Protein AF-A0A2E5ENR6-F1 (afdb_monomer)

Mean predicted aligned error: 16.53 Å

Sequence (188 aa):
MLRSSTHSSPTTKQLVTFAAFLLVASPVPAGTNETPVTITRITVNANQTELEWHGGIAPYRIPWRTDLASGSWADVGGATSDTNRLTIVNESKDFFRVVADGAAAETARYEVIFNSTWSRSTHPIQFPSGAHYSGLIGGTHNTQFSMWMPGALATAGIEQVAEIAGFPFAGSGPVPPLGTATFRRIDN

Structure (mmCIF, N/CA/C/O backbone):
data_AF-A0A2E5ENR6-F1
#
_entry.id   AF-A0A2E5ENR6-F1
#
loop_
_atom_site.group_PDB
_atom_site.id
_atom_site.type_symbol
_atom_site.label_atom_id
_atom_site.label_alt_id
_atom_site.label_comp_id
_atom_site.label_asym_id
_atom_site.label_entity_id
_atom_site.label_seq_id
_atom_site.pdbx_PDB_ins_code
_atom_site.Cartn_x
_atom_site.Cartn_y
_atom_site.Cartn_z
_atom_site.occupancy
_atom_site.B_iso_or_equiv
_atom_site.auth_seq_id
_atom_site.auth_comp_id
_atom_site.auth_asym_id
_atom_site.auth_atom_id
_atom_site.pdbx_PDB_model_num
ATOM 1 N N . MET A 1 1 ? 9.319 -0.982 -45.090 1.00 39.69 1 MET A N 1
ATOM 2 C CA . MET A 1 1 ? 9.691 -0.097 -46.219 1.00 39.69 1 MET A CA 1
ATOM 3 C C . MET A 1 1 ? 8.706 1.064 -46.231 1.00 39.69 1 MET A C 1
ATOM 5 O O . MET A 1 1 ? 7.537 0.761 -46.064 1.00 39.69 1 MET A O 1
ATOM 9 N N . LEU A 1 2 ? 9.194 2.307 -46.389 1.00 25.22 2 LEU A N 1
ATOM 10 C CA . LEU A 1 2 ? 8.518 3.616 -46.618 1.00 25.22 2 LEU A CA 1
ATOM 11 C C . LEU A 1 2 ? 9.100 4.649 -45.635 1.00 25.22 2 LEU A C 1
ATOM 13 O O . LEU A 1 2 ? 8.954 4.503 -44.430 1.00 25.22 2 LEU A O 1
ATOM 17 N N . ARG A 1 3 ? 10.069 5.470 -46.063 1.00 26.08 3 ARG A N 1
ATOM 18 C CA . ARG A 1 3 ? 9.975 6.731 -46.839 1.00 26.08 3 ARG A CA 1
ATOM 19 C C . ARG A 1 3 ? 9.250 7.854 -46.090 1.00 26.08 3 ARG A C 1
ATOM 21 O O . ARG A 1 3 ? 8.071 7.761 -45.785 1.00 26.08 3 ARG A O 1
ATOM 28 N N . SER A 1 4 ? 10.027 8.914 -45.869 1.00 46.75 4 SER A N 1
ATOM 29 C CA . SER A 1 4 ? 9.638 10.231 -45.370 1.00 46.75 4 SER A CA 1
ATOM 30 C C . SER A 1 4 ? 8.587 10.897 -46.264 1.00 46.75 4 SER A C 1
ATOM 32 O O . SER A 1 4 ? 8.749 10.925 -47.485 1.00 46.75 4 SER A O 1
ATOM 34 N N . SER A 1 5 ? 7.572 11.500 -45.642 1.00 28.06 5 SER A N 1
ATOM 35 C CA . SER A 1 5 ? 6.934 12.712 -46.156 1.00 28.06 5 SER A CA 1
ATOM 36 C C . SER A 1 5 ? 6.421 13.561 -44.995 1.00 28.06 5 SER A C 1
ATOM 38 O O . SER A 1 5 ? 5.663 13.091 -44.149 1.00 28.06 5 SER A O 1
ATOM 40 N N . THR A 1 6 ? 6.831 14.821 -44.981 1.00 46.7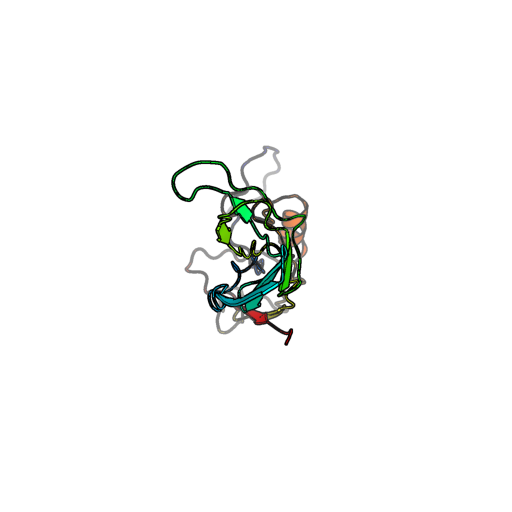5 6 THR A N 1
ATOM 41 C CA . THR A 1 6 ? 6.342 15.895 -44.119 1.00 46.75 6 THR A CA 1
ATOM 42 C C . THR A 1 6 ? 4.879 16.230 -44.437 1.00 46.75 6 THR A C 1
ATOM 44 O O . THR A 1 6 ? 4.618 16.826 -45.480 1.00 46.75 6 THR A O 1
ATOM 47 N N . HIS A 1 7 ? 3.931 15.909 -43.549 1.00 29.88 7 HIS A N 1
ATOM 48 C CA . HIS A 1 7 ? 2.662 16.643 -43.442 1.00 29.88 7 HIS A CA 1
ATOM 49 C C . HIS A 1 7 ? 1.970 16.391 -42.093 1.00 29.88 7 HIS A C 1
ATOM 51 O O . HIS A 1 7 ? 1.902 15.264 -41.612 1.00 29.88 7 HIS A O 1
ATOM 57 N N . SER A 1 8 ? 1.482 17.469 -41.486 1.00 50.78 8 SER A N 1
ATOM 58 C CA . SER A 1 8 ? 0.796 17.524 -40.196 1.00 50.78 8 SER A CA 1
ATOM 59 C C . SER A 1 8 ? -0.592 16.873 -40.231 1.00 50.78 8 SER A C 1
ATOM 61 O O . SER A 1 8 ? -1.424 17.279 -41.041 1.00 50.78 8 SER A O 1
ATOM 63 N N . SER A 1 9 ? -0.881 15.951 -39.305 1.00 32.41 9 SER A N 1
ATOM 64 C CA . SER A 1 9 ? -2.241 15.689 -38.797 1.00 32.41 9 SER A CA 1
ATOM 65 C C . SER A 1 9 ? -2.191 14.885 -37.481 1.00 32.41 9 SER A C 1
ATOM 67 O O . SER A 1 9 ? -1.350 13.986 -37.366 1.00 32.41 9 SER A O 1
ATOM 69 N N . PRO A 1 10 ? -3.034 15.187 -36.471 1.00 43.81 10 PRO A N 1
ATOM 70 C CA . PRO A 1 10 ? -2.944 14.593 -35.143 1.00 43.81 10 PRO A CA 1
ATOM 71 C C . PRO A 1 10 ? -3.579 13.204 -35.186 1.00 43.81 10 PRO A C 1
ATOM 73 O O . PRO A 1 10 ? -4.798 13.063 -35.154 1.00 43.81 10 PRO A O 1
ATOM 76 N N . THR A 1 11 ? -2.755 12.166 -35.299 1.00 32.34 11 THR A N 1
ATOM 77 C CA . THR A 1 11 ? -3.256 10.793 -35.406 1.00 32.34 11 THR A CA 1
ATOM 78 C C . THR A 1 11 ? -2.585 9.932 -34.351 1.00 32.34 11 THR A C 1
ATOM 80 O O . THR A 1 11 ? -1.392 9.659 -34.428 1.00 32.34 11 THR A O 1
ATOM 83 N N . THR A 1 12 ? -3.376 9.576 -33.337 1.00 35.88 12 THR A N 1
ATOM 84 C CA . THR A 1 12 ? -3.288 8.388 -32.479 1.00 35.88 12 THR A CA 1
ATOM 85 C C . THR A 1 12 ? -1.951 7.644 -32.543 1.00 35.88 12 THR A C 1
ATOM 87 O O . THR A 1 12 ? -1.812 6.652 -33.260 1.00 35.88 12 THR A O 1
ATOM 90 N N . LYS A 1 13 ? -0.964 8.093 -31.757 1.00 33.69 13 LYS A N 1
ATOM 91 C CA . LYS A 1 13 ? 0.220 7.283 -31.453 1.00 33.69 13 LYS A CA 1
ATOM 92 C C . LYS A 1 13 ? -0.225 6.175 -30.493 1.00 33.69 13 LYS A C 1
ATOM 94 O O . LYS A 1 13 ? -0.326 6.395 -29.289 1.00 33.69 13 LYS A O 1
ATOM 99 N N . GLN A 1 14 ? -0.559 4.999 -31.023 1.00 28.28 14 GLN A N 1
ATOM 100 C CA . GLN A 1 14 ? -0.688 3.813 -30.180 1.00 28.28 14 GLN A CA 1
ATOM 101 C C . GLN A 1 14 ? 0.697 3.435 -29.654 1.00 28.28 14 GLN A C 1
ATOM 103 O O . GLN A 1 14 ? 1.654 3.359 -30.427 1.00 28.28 14 GLN A O 1
ATOM 108 N N . LEU A 1 15 ? 0.798 3.235 -28.337 1.00 33.03 15 LEU A N 1
ATOM 109 C CA . LEU A 1 15 ? 2.021 2.784 -27.682 1.00 33.03 15 LEU A CA 1
ATOM 110 C C . LEU A 1 15 ? 2.441 1.428 -28.264 1.00 33.03 15 LEU A C 1
ATOM 112 O O . LEU A 1 15 ? 1.826 0.400 -27.983 1.00 33.03 15 LEU A O 1
ATOM 116 N N . VAL A 1 16 ? 3.514 1.431 -29.050 1.00 30.56 16 VAL A N 1
ATOM 117 C CA . VAL A 1 16 ? 4.294 0.228 -29.343 1.00 30.56 16 VAL A CA 1
ATOM 118 C C . VAL A 1 16 ? 5.149 -0.041 -28.110 1.00 30.56 16 VAL A C 1
ATOM 120 O O . VAL A 1 16 ? 5.799 0.865 -27.606 1.00 30.56 16 VAL A O 1
ATOM 123 N N . THR A 1 17 ? 5.066 -1.261 -27.586 1.00 33.72 17 THR A N 1
ATOM 124 C CA . THR A 1 17 ? 5.614 -1.718 -26.304 1.00 33.72 17 THR A CA 1
ATOM 125 C C . THR A 1 17 ? 6.992 -1.135 -25.975 1.00 33.72 17 THR A C 1
ATOM 127 O O . THR A 1 17 ? 7.997 -1.485 -26.589 1.00 33.72 17 THR A O 1
ATOM 130 N N . PHE A 1 18 ? 7.021 -0.277 -24.954 1.00 34.31 18 PHE A N 1
ATOM 131 C CA . PHE A 1 18 ? 8.234 0.271 -24.358 1.00 34.31 18 PHE A CA 1
ATOM 132 C C . PHE A 1 18 ? 8.622 -0.517 -23.109 1.00 34.31 18 PHE A C 1
ATOM 134 O O . PHE A 1 18 ? 7.773 -0.924 -22.316 1.00 34.31 18 PHE A O 1
ATOM 141 N N . ALA A 1 19 ? 9.928 -0.648 -22.894 1.00 35.59 19 ALA A N 1
ATOM 142 C CA . ALA A 1 19 ? 10.529 -1.146 -21.663 1.00 35.59 19 ALA A CA 1
ATOM 143 C C . ALA A 1 19 ? 10.540 -0.075 -20.557 1.00 35.59 19 ALA A C 1
ATOM 145 O O . ALA A 1 19 ? 11.571 0.169 -19.937 1.00 35.59 19 ALA A O 1
ATOM 146 N N . ALA A 1 20 ? 9.415 0.600 -20.319 1.00 37.00 20 ALA A N 1
ATOM 147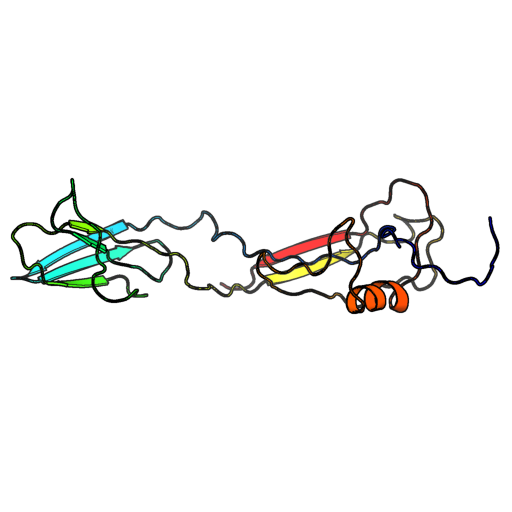 C CA . ALA A 1 20 ? 9.248 1.368 -19.094 1.00 37.00 20 ALA A CA 1
ATOM 148 C C . ALA A 1 20 ? 8.978 0.353 -17.979 1.00 37.00 20 ALA A C 1
ATOM 150 O O . ALA A 1 20 ? 7.876 -0.190 -17.880 1.00 37.00 20 ALA A O 1
ATOM 151 N N . PHE A 1 21 ? 10.002 0.022 -17.188 1.00 36.28 21 PHE A N 1
ATOM 152 C CA . PHE A 1 21 ? 9.812 -0.890 -16.066 1.00 36.28 21 PHE A CA 1
ATOM 153 C C . PHE A 1 21 ? 8.938 -0.229 -15.008 1.00 36.28 21 PHE A C 1
ATOM 155 O O . PHE A 1 21 ? 9.337 0.711 -14.325 1.00 36.28 21 PHE A O 1
ATOM 162 N N . LEU A 1 22 ? 7.708 -0.734 -14.941 1.00 38.09 22 LEU A N 1
ATOM 163 C CA . LEU A 1 22 ? 6.678 -0.343 -14.004 1.00 38.09 22 LEU A CA 1
ATOM 164 C C . LEU A 1 22 ? 7.125 -0.690 -12.594 1.00 38.09 22 LEU A C 1
ATOM 166 O O . LEU A 1 22 ? 7.330 -1.862 -12.271 1.00 38.09 22 LEU A O 1
ATOM 170 N N . LEU A 1 23 ? 7.172 0.320 -11.740 1.00 36.16 23 LEU A N 1
ATOM 171 C CA . LEU A 1 23 ? 7.149 0.088 -10.320 1.00 36.16 23 LEU A CA 1
ATOM 172 C C . LEU A 1 23 ? 5.861 0.639 -9.718 1.00 36.16 23 LEU A C 1
ATOM 174 O O . LEU A 1 23 ? 5.778 1.808 -9.355 1.00 36.16 23 LEU A O 1
ATOM 178 N N . VAL A 1 24 ? 4.855 -0.228 -9.618 1.00 35.69 24 VAL A N 1
ATOM 179 C CA . VAL A 1 24 ? 3.616 0.048 -8.888 1.00 35.69 24 VAL A CA 1
ATOM 180 C C . VAL A 1 24 ? 3.707 -0.639 -7.538 1.00 35.69 24 VAL A C 1
ATOM 182 O O . VAL A 1 24 ? 3.521 -1.847 -7.436 1.00 35.69 24 VAL A O 1
ATOM 185 N N . ALA A 1 25 ? 3.978 0.139 -6.496 1.00 34.09 25 ALA A N 1
ATOM 186 C CA . ALA A 1 25 ? 3.501 -0.219 -5.172 1.00 34.09 25 ALA A CA 1
ATOM 187 C C . ALA A 1 25 ? 2.073 0.329 -5.075 1.00 34.09 25 ALA A C 1
ATOM 189 O O . ALA A 1 25 ? 1.870 1.501 -4.759 1.00 34.09 25 ALA A O 1
ATOM 190 N N . SER A 1 26 ? 1.072 -0.492 -5.403 1.00 36.03 26 SER A N 1
ATOM 191 C CA . SER A 1 26 ? -0.263 -0.248 -4.856 1.00 36.03 26 SER A CA 1
ATOM 192 C C . SER A 1 26 ? -0.140 -0.334 -3.332 1.00 36.03 26 SER A C 1
ATOM 194 O O . SER A 1 26 ? 0.657 -1.156 -2.865 1.00 36.03 26 SER A O 1
ATOM 196 N N . PRO A 1 27 ? -0.880 0.463 -2.539 1.00 38.84 27 PRO A N 1
ATOM 197 C CA . PRO A 1 27 ? -1.022 0.138 -1.130 1.00 38.84 27 PRO A CA 1
ATOM 198 C C . PRO A 1 27 ? -1.509 -1.308 -1.079 1.00 38.84 27 PRO A C 1
ATOM 200 O O . PRO A 1 27 ? -2.579 -1.630 -1.600 1.00 38.84 27 PRO A O 1
ATOM 203 N N . VAL A 1 28 ? -0.662 -2.196 -0.558 1.00 40.09 28 VAL A N 1
ATOM 204 C CA . VAL A 1 28 ? -1.084 -3.545 -0.206 1.00 40.09 28 VAL A CA 1
ATOM 205 C C . VAL A 1 28 ? -2.275 -3.317 0.724 1.00 40.09 28 VAL A C 1
ATOM 207 O O . VAL A 1 28 ? -2.101 -2.592 1.708 1.00 40.09 28 VAL A O 1
ATOM 210 N N . PRO A 1 29 ? -3.488 -3.818 0.402 1.00 44.72 29 PRO A N 1
ATOM 211 C CA . PRO A 1 29 ? -4.562 -3.840 1.383 1.00 44.72 29 PRO A CA 1
ATOM 212 C C . PRO A 1 29 ? -3.946 -4.463 2.621 1.00 44.72 29 PRO A C 1
ATOM 214 O O . PRO A 1 29 ? -3.308 -5.510 2.475 1.00 44.72 29 PRO A O 1
ATOM 217 N N . ALA A 1 30 ? -4.022 -3.759 3.751 1.00 48.28 30 ALA A N 1
ATOM 218 C CA . ALA A 1 30 ? -3.329 -4.124 4.973 1.00 48.28 30 ALA A CA 1
ATOM 219 C C . ALA A 1 30 ? -3.372 -5.651 5.142 1.00 48.28 30 ALA A C 1
ATOM 221 O O . ALA A 1 30 ? -4.429 -6.278 5.011 1.00 48.28 30 ALA A O 1
ATOM 222 N N . GLY A 1 31 ? -2.176 -6.252 5.139 1.00 41.97 31 GLY A N 1
ATOM 223 C CA . GLY A 1 31 ? -2.022 -7.675 4.861 1.00 41.97 31 GLY A CA 1
ATOM 224 C C . GLY A 1 31 ? -2.914 -8.490 5.788 1.00 41.97 31 GLY A C 1
ATOM 225 O O . GLY A 1 31 ? -3.043 -8.173 6.962 1.00 41.97 31 GLY A O 1
ATOM 226 N N . THR A 1 32 ? -3.491 -9.579 5.287 1.00 42.91 32 THR A N 1
ATOM 227 C CA . THR A 1 32 ? -4.411 -10.479 6.008 1.00 42.91 32 THR A CA 1
ATOM 228 C C . THR A 1 32 ? -3.800 -11.194 7.233 1.00 42.91 32 THR A C 1
ATOM 230 O O . THR A 1 32 ? -4.361 -12.176 7.707 1.00 42.91 32 THR A O 1
ATOM 233 N N . ASN A 1 33 ? -2.654 -10.728 7.738 1.00 42.38 33 ASN A N 1
ATOM 234 C CA . ASN A 1 33 ? -2.035 -11.123 9.002 1.00 42.38 33 ASN A CA 1
ATOM 235 C C . ASN A 1 33 ? -2.418 -10.172 10.152 1.00 42.38 33 ASN A C 1
ATOM 237 O O . ASN A 1 33 ? -1.727 -10.121 11.169 1.00 42.38 33 ASN A O 1
ATOM 241 N N . GLU A 1 34 ? -3.494 -9.403 10.014 1.00 57.81 34 GLU A N 1
ATOM 242 C CA . GLU A 1 34 ? -4.047 -8.660 11.138 1.00 57.81 34 GLU A CA 1
ATOM 243 C C . GLU A 1 34 ? -4.707 -9.629 12.117 1.00 57.81 34 GLU A C 1
ATOM 245 O O . GLU A 1 34 ? -5.648 -10.353 11.782 1.00 57.81 34 GLU A O 1
ATOM 250 N N . THR A 1 35 ? -4.207 -9.654 13.353 1.00 71.38 35 THR A N 1
ATOM 251 C CA . THR A 1 35 ? -4.950 -10.300 14.438 1.00 71.38 35 THR A CA 1
ATOM 252 C C . THR A 1 35 ? -6.276 -9.554 14.603 1.00 71.38 35 THR A C 1
ATOM 254 O O . THR A 1 35 ? -6.259 -8.328 14.649 1.00 71.38 35 THR A O 1
ATOM 257 N N . PRO A 1 36 ? -7.436 -10.226 14.652 1.00 80.88 36 PRO A N 1
ATOM 258 C CA . PRO A 1 36 ? -8.703 -9.529 14.830 1.00 80.88 36 PRO A CA 1
ATOM 259 C C . PRO A 1 36 ? -8.733 -8.824 16.190 1.00 80.88 36 PRO A C 1
ATOM 261 O O . PRO A 1 36 ? -8.243 -9.365 17.187 1.00 80.88 36 PRO A O 1
ATOM 264 N N . VAL A 1 37 ? -9.341 -7.634 16.239 1.00 89.00 37 VAL A N 1
ATOM 265 C CA . VAL A 1 37 ? -9.560 -6.915 17.502 1.00 89.00 37 VAL A CA 1
ATOM 266 C C . VAL A 1 37 ? -10.326 -7.818 18.462 1.00 89.00 37 VAL A C 1
ATOM 268 O O . VAL A 1 37 ? -11.432 -8.269 18.164 1.00 89.00 37 VAL A O 1
ATOM 271 N N . THR A 1 38 ? -9.739 -8.059 19.627 1.00 91.81 38 THR A N 1
ATOM 272 C CA . THR A 1 38 ? -10.317 -8.874 20.691 1.00 91.81 38 THR A CA 1
ATOM 273 C C . THR A 1 38 ? -10.307 -8.071 21.981 1.00 91.81 38 TH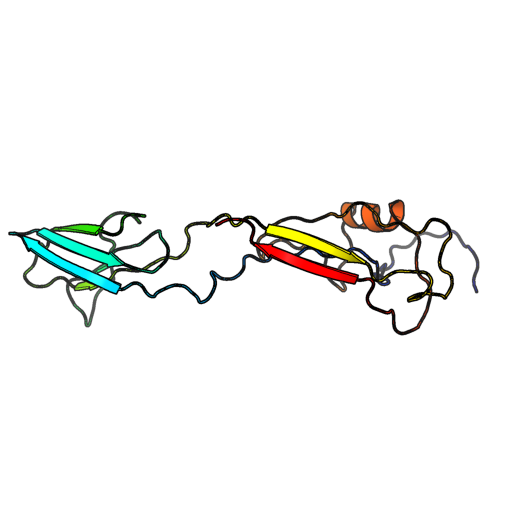R A C 1
ATOM 275 O O . THR A 1 38 ? -9.251 -7.631 22.430 1.00 91.81 38 THR A O 1
ATOM 278 N N . ILE A 1 39 ? -11.478 -7.884 22.592 1.00 92.75 39 ILE A N 1
ATOM 279 C CA . ILE A 1 39 ? -11.582 -7.296 23.932 1.00 92.75 39 ILE A CA 1
ATOM 280 C C . ILE A 1 39 ? -11.020 -8.317 24.926 1.00 92.75 39 ILE A C 1
ATOM 282 O O . ILE A 1 39 ? -11.523 -9.437 25.017 1.00 92.75 39 ILE A O 1
ATOM 286 N N . THR A 1 40 ? -9.963 -7.945 25.640 1.00 95.44 40 THR A N 1
ATOM 287 C CA . THR A 1 40 ? -9.228 -8.821 26.564 1.00 95.44 40 THR A CA 1
ATOM 288 C C . THR A 1 40 ? -9.651 -8.616 28.010 1.00 95.44 40 THR A C 1
ATOM 290 O O . THR A 1 40 ? -9.607 -9.562 28.798 1.00 95.44 40 THR A O 1
ATOM 293 N N . ARG A 1 41 ? -10.086 -7.402 28.366 1.00 93.31 41 ARG A N 1
ATOM 294 C CA . ARG A 1 41 ? -10.565 -7.082 29.711 1.00 93.31 41 ARG A CA 1
ATOM 295 C C . ARG A 1 41 ? -11.716 -6.091 29.667 1.00 93.31 41 ARG A C 1
ATOM 297 O O . ARG A 1 41 ? -11.718 -5.151 28.877 1.00 93.31 41 ARG A O 1
ATOM 304 N N . ILE A 1 42 ? -12.671 -6.301 30.567 1.00 90.75 42 ILE A N 1
ATOM 305 C CA . ILE A 1 42 ? -13.709 -5.330 30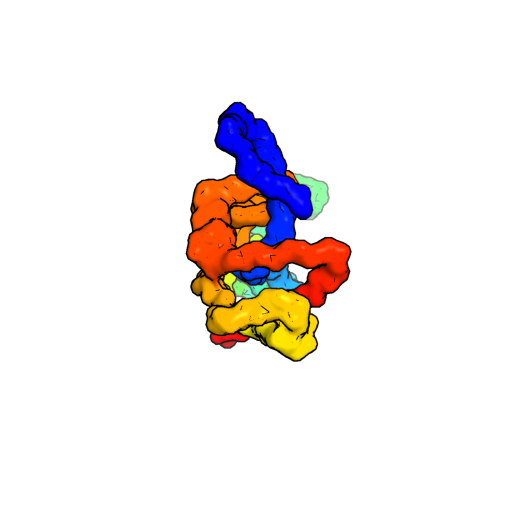.903 1.00 90.75 42 ILE A CA 1
ATOM 306 C C . ILE A 1 42 ? -13.696 -5.185 32.423 1.00 90.75 42 ILE A C 1
ATOM 308 O O . ILE A 1 42 ? -13.950 -6.157 33.134 1.00 90.75 42 ILE A O 1
ATOM 312 N N . THR A 1 43 ? -13.391 -3.989 32.917 1.00 89.62 43 THR A N 1
ATOM 313 C CA . THR A 1 43 ? -13.424 -3.671 34.351 1.00 89.62 43 THR A CA 1
ATOM 314 C C . THR A 1 43 ? -14.523 -2.650 34.602 1.00 89.62 43 THR A C 1
ATOM 316 O O . THR A 1 43 ? -14.557 -1.621 33.937 1.00 89.62 43 THR A O 1
ATOM 319 N N . VAL A 1 44 ? -15.403 -2.895 35.574 1.00 85.88 44 VAL A N 1
ATOM 320 C CA . VAL A 1 44 ? -16.452 -1.940 35.964 1.00 85.88 44 VAL A CA 1
ATOM 321 C C . VAL A 1 44 ? -16.192 -1.471 37.392 1.00 85.88 44 VAL A C 1
ATOM 323 O O . VAL A 1 44 ? -16.188 -2.282 38.314 1.00 85.88 44 VAL A O 1
ATOM 326 N N . ASN A 1 45 ? -15.980 -0.166 37.571 1.00 81.94 45 ASN A N 1
ATOM 327 C CA . ASN A 1 45 ? -15.738 0.477 38.862 1.00 81.94 45 ASN A CA 1
ATOM 328 C C . ASN A 1 45 ? -16.725 1.632 39.051 1.00 81.94 45 ASN A C 1
ATOM 330 O O . ASN A 1 45 ? -16.656 2.633 38.340 1.00 81.94 45 ASN A O 1
ATOM 334 N N . ALA A 1 46 ? -17.630 1.512 40.026 1.00 80.31 46 ALA A N 1
ATOM 335 C CA . ALA A 1 46 ? -18.719 2.467 40.250 1.00 80.31 46 ALA A CA 1
ATOM 336 C C . ALA A 1 46 ? -19.543 2.731 38.970 1.00 80.31 46 ALA A C 1
ATOM 338 O O . ALA A 1 46 ? -20.312 1.866 38.562 1.00 80.31 46 ALA A O 1
ATOM 339 N N . ASN A 1 47 ? -19.387 3.903 38.347 1.00 79.31 47 ASN A N 1
ATOM 340 C CA . ASN A 1 47 ? -20.055 4.313 37.105 1.00 79.31 47 ASN A CA 1
ATOM 341 C C . ASN A 1 47 ? -19.122 4.316 35.880 1.00 79.31 47 ASN A C 1
ATOM 343 O O . ASN A 1 47 ? -19.495 4.816 34.818 1.00 79.31 47 ASN A O 1
ATOM 347 N N . GLN A 1 48 ? -17.906 3.788 36.015 1.00 83.06 48 GLN A N 1
ATOM 348 C CA . GLN A 1 48 ? -16.921 3.728 34.944 1.00 83.06 48 GLN A CA 1
ATOM 349 C C . GLN A 1 48 ? -16.741 2.297 34.456 1.00 83.06 48 GLN A C 1
ATOM 351 O O . GLN A 1 48 ? -16.648 1.361 35.248 1.00 83.06 48 GLN A O 1
ATOM 356 N N . THR A 1 49 ? -16.649 2.145 33.140 1.00 87.50 49 THR A N 1
ATOM 357 C CA . THR A 1 49 ? -16.222 0.910 32.486 1.00 87.50 49 THR A CA 1
ATOM 358 C C . THR A 1 49 ? -14.904 1.163 31.774 1.00 87.50 49 THR A C 1
ATOM 360 O O . THR A 1 49 ? -14.786 2.089 30.975 1.00 87.50 49 THR A O 1
ATOM 363 N N . GLU A 1 50 ? -13.905 0.346 32.073 1.00 90.56 50 GLU A N 1
ATOM 364 C CA . GLU A 1 50 ? -12.648 0.276 31.342 1.00 90.56 50 GLU A CA 1
ATOM 365 C C . GLU A 1 50 ? -12.696 -0.913 30.387 1.00 90.56 50 GLU A C 1
ATOM 367 O O . GLU A 1 50 ? -12.951 -2.045 30.805 1.00 90.56 50 GLU A O 1
ATOM 372 N N . LEU A 1 51 ? -12.438 -0.652 29.112 1.00 92.88 51 LEU A N 1
ATOM 373 C CA . LEU A 1 51 ? -12.244 -1.669 28.089 1.00 92.88 51 LEU A CA 1
ATOM 374 C C . LEU A 1 51 ? -10.750 -1.759 27.794 1.00 92.88 51 LEU A C 1
ATOM 376 O O . LEU A 1 51 ? -10.126 -0.728 27.559 1.00 92.88 51 LEU A O 1
ATOM 380 N N . GLU A 1 52 ? -10.203 -2.969 27.752 1.00 94.62 52 GLU A N 1
ATOM 381 C CA . GLU A 1 52 ? -8.887 -3.253 27.176 1.00 94.62 52 GLU A CA 1
ATOM 382 C C . GLU A 1 52 ? -9.056 -4.203 25.994 1.00 94.62 52 GLU A C 1
ATOM 384 O O . GLU A 1 52 ? -9.881 -5.124 26.028 1.00 94.62 52 GLU A O 1
ATOM 389 N N . TRP A 1 53 ? -8.279 -3.986 24.942 1.00 94.25 53 TRP A N 1
ATOM 390 C CA . TRP A 1 53 ? -8.295 -4.827 23.755 1.00 94.25 53 TRP A CA 1
ATOM 391 C C . TRP A 1 53 ? -6.888 -5.102 23.241 1.00 94.25 53 TRP A C 1
ATOM 393 O O . TRP A 1 53 ? -5.914 -4.440 23.589 1.00 94.25 53 TRP A O 1
ATOM 403 N N . HIS A 1 54 ? -6.790 -6.114 22.394 1.00 90.94 54 HIS A N 1
ATOM 404 C CA . HIS A 1 54 ? -5.582 -6.473 21.674 1.00 90.94 54 HIS A CA 1
ATOM 405 C C . HIS A 1 54 ? -5.932 -6.800 20.222 1.00 90.94 54 HIS A C 1
ATOM 407 O O . HIS A 1 54 ? -7.052 -7.221 19.926 1.00 90.94 54 HIS A O 1
ATOM 413 N N . GLY A 1 55 ? -4.960 -6.651 19.327 1.00 85.81 55 GLY A N 1
ATOM 414 C CA . GLY A 1 55 ? -5.137 -6.890 17.901 1.00 85.81 55 GLY A CA 1
ATOM 415 C C . GLY A 1 55 ? -5.873 -5.763 17.183 1.00 85.81 55 GLY A C 1
ATOM 416 O O . GLY A 1 55 ? -6.296 -4.776 17.782 1.00 85.81 55 GLY A O 1
ATOM 417 N N . GLY A 1 56 ? -6.014 -5.935 15.875 1.00 81.88 56 GLY A N 1
ATOM 418 C CA . GLY A 1 56 ? -6.357 -4.897 14.916 1.00 81.88 56 GLY A CA 1
ATOM 419 C C . GLY A 1 56 ? -5.236 -3.881 14.735 1.00 81.88 56 GLY A C 1
ATOM 420 O O . GLY A 1 56 ? -4.195 -3.945 15.388 1.00 81.88 56 GLY A O 1
ATOM 421 N N . ILE A 1 57 ? -5.472 -2.937 13.831 1.00 76.50 57 ILE A N 1
ATOM 422 C CA . ILE A 1 57 ? -4.586 -1.799 13.603 1.00 76.50 57 ILE A CA 1
ATOM 423 C C . ILE A 1 57 ? -5.325 -0.523 14.003 1.00 76.50 57 ILE A C 1
ATOM 425 O O . ILE A 1 57 ? -6.484 -0.304 13.639 1.00 76.50 57 ILE A O 1
ATOM 429 N N . ALA A 1 58 ? -4.635 0.323 14.765 1.00 80.44 58 ALA A N 1
ATOM 430 C CA . ALA A 1 58 ? -5.087 1.665 15.099 1.00 80.44 58 ALA A CA 1
ATOM 431 C C . ALA A 1 58 ? -5.397 2.505 13.825 1.00 80.44 58 ALA A C 1
ATOM 433 O O . ALA A 1 58 ? -4.953 2.180 12.727 1.00 80.44 58 ALA A O 1
ATOM 434 N N . PRO A 1 59 ? -6.133 3.622 13.935 1.00 85.50 59 PRO A N 1
ATOM 435 C CA . PRO A 1 59 ? -6.829 4.052 15.129 1.00 85.50 59 PRO A CA 1
ATOM 436 C C . PRO A 1 59 ? -8.075 3.193 15.379 1.00 85.50 59 PRO A C 1
ATOM 438 O O . PRO A 1 59 ? -8.725 2.696 14.458 1.00 85.50 59 PRO A O 1
ATOM 441 N N . TYR A 1 60 ? -8.396 3.031 16.654 1.00 88.75 60 TYR A N 1
ATOM 442 C CA . TYR A 1 60 ? -9.583 2.359 17.141 1.00 88.75 60 TYR A CA 1
ATOM 443 C C . TYR A 1 60 ? -10.679 3.382 17.417 1.00 88.75 60 TYR A C 1
ATOM 445 O O . TYR A 1 60 ? -10.444 4.405 18.071 1.00 88.75 60 TYR A O 1
ATOM 453 N N . ARG A 1 61 ? -11.896 3.077 16.981 1.00 91.62 61 ARG A N 1
ATOM 454 C CA . ARG A 1 61 ? -13.118 3.698 17.490 1.00 91.62 61 ARG A CA 1
ATOM 455 C C . ARG A 1 61 ? -13.765 2.770 18.506 1.00 91.62 61 ARG A C 1
ATOM 457 O O . ARG A 1 61 ? -13.710 1.543 18.385 1.00 91.62 61 ARG A O 1
ATOM 464 N N . ILE A 1 62 ? -14.436 3.369 19.485 1.00 92.62 62 ILE A N 1
ATOM 465 C CA . ILE A 1 62 ? -15.205 2.651 20.500 1.00 92.62 62 ILE A CA 1
ATOM 466 C C . ILE A 1 62 ? -16.668 3.091 20.391 1.00 92.62 62 ILE A C 1
ATOM 468 O O . ILE A 1 62 ? -17.097 3.970 21.138 1.00 92.62 62 ILE A O 1
ATOM 472 N N . PRO A 1 63 ? -17.444 2.544 19.440 1.00 91.88 63 PRO A N 1
ATOM 473 C CA . PRO A 1 63 ? -18.857 2.850 19.353 1.00 91.88 63 PRO A CA 1
ATOM 474 C C . PRO A 1 63 ? -19.645 2.233 20.512 1.00 91.88 63 PRO A C 1
ATOM 476 O O . PRO A 1 63 ? -19.386 1.099 20.928 1.00 91.88 63 PRO A O 1
ATOM 479 N N . TRP A 1 64 ? -20.663 2.953 20.968 1.00 89.94 64 TRP A N 1
ATOM 480 C CA . TRP A 1 64 ? -21.600 2.540 21.999 1.00 89.94 64 TRP A CA 1
ATOM 481 C C . TRP A 1 64 ? -23.058 2.789 21.590 1.00 89.94 64 TRP A C 1
ATOM 483 O O . TRP A 1 64 ? -23.339 3.569 20.673 1.00 89.94 64 TRP A O 1
ATOM 493 N N . ARG A 1 65 ? -23.982 2.089 22.255 1.00 88.75 65 ARG A N 1
ATOM 494 C CA . ARG A 1 65 ? -25.442 2.294 22.184 1.00 88.75 65 ARG A CA 1
ATOM 495 C C . ARG A 1 65 ? -26.151 1.634 23.372 1.00 88.75 65 ARG A C 1
ATOM 497 O O . ARG A 1 65 ? -25.574 0.751 23.998 1.00 88.75 65 ARG A O 1
ATOM 504 N N . THR A 1 66 ? -27.409 1.991 23.628 1.00 86.62 66 THR A N 1
ATOM 505 C CA . THR A 1 66 ? -28.207 1.481 24.767 1.00 86.62 66 THR A CA 1
ATOM 506 C C . THR A 1 66 ? -29.106 0.282 24.427 1.00 86.62 66 THR A C 1
ATOM 508 O O . THR A 1 66 ? -29.547 -0.444 25.315 1.00 86.62 66 THR A O 1
ATOM 511 N N . ASP A 1 67 ? -29.351 0.012 23.139 1.00 84.38 67 ASP A N 1
ATOM 512 C CA . ASP A 1 67 ? -30.159 -1.119 22.664 1.00 84.38 67 ASP A CA 1
ATOM 513 C C . ASP A 1 67 ? -29.418 -1.896 21.565 1.00 84.38 67 ASP A C 1
ATOM 515 O O . ASP A 1 67 ? -28.848 -1.326 20.635 1.00 84.38 67 ASP A O 1
ATOM 519 N N . LEU A 1 68 ? -29.418 -3.228 21.659 1.00 82.25 68 LEU A N 1
ATOM 520 C CA . LEU A 1 68 ? -28.819 -4.088 20.645 1.00 82.25 68 LEU A CA 1
ATOM 521 C C . LEU A 1 68 ? -29.718 -4.238 19.402 1.00 82.25 68 LEU A C 1
ATOM 523 O O . LEU A 1 68 ? -29.209 -4.465 18.299 1.00 82.25 68 LEU A O 1
ATOM 527 N N . ALA A 1 69 ? -31.034 -4.098 19.568 1.00 85.56 69 ALA A N 1
ATOM 528 C CA . ALA A 1 69 ? -32.031 -4.278 18.518 1.00 85.56 69 ALA A CA 1
ATOM 529 C C . ALA A 1 69 ? -32.321 -2.996 17.720 1.00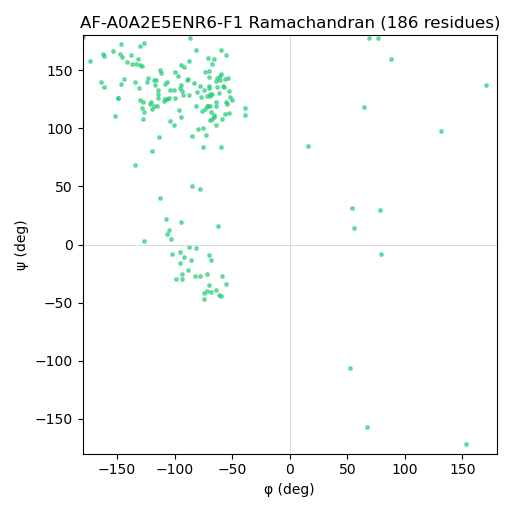 85.56 69 ALA A C 1
ATOM 531 O O . ALA A 1 69 ? -32.781 -3.084 16.582 1.00 85.56 69 ALA A O 1
ATOM 532 N N . SER A 1 70 ? -32.044 -1.816 18.280 1.00 82.88 70 SER A N 1
ATOM 533 C CA . SER A 1 70 ? -32.367 -0.529 17.658 1.00 82.88 70 SER A CA 1
ATOM 534 C C . SER A 1 70 ? -31.333 0.564 17.978 1.00 82.88 70 SER A C 1
ATOM 536 O O . SER A 1 70 ? -30.395 0.341 18.741 1.00 82.88 70 SER A O 1
ATOM 538 N N . GLY A 1 71 ? -31.459 1.733 17.339 1.00 83.31 71 GLY A N 1
ATOM 539 C CA . GLY A 1 71 ? -30.591 2.894 17.574 1.00 83.31 71 GLY A CA 1
ATOM 540 C C . GLY A 1 71 ? -29.304 2.949 16.737 1.00 83.31 71 GLY A C 1
ATOM 541 O O . GLY A 1 71 ? -28.831 1.949 16.191 1.00 83.31 71 GLY A O 1
ATOM 542 N N . SER A 1 72 ? -28.740 4.156 16.633 1.00 88.12 72 SER A N 1
ATOM 543 C CA . SER A 1 72 ? -27.465 4.416 15.954 1.00 88.12 72 SER A CA 1
ATOM 544 C C . SER A 1 72 ? -26.296 4.248 16.920 1.00 88.12 72 SER A C 1
ATOM 546 O O . SER A 1 72 ? -26.380 4.648 18.078 1.00 88.12 72 SER A O 1
ATOM 548 N N . TRP A 1 73 ? -25.187 3.698 16.431 1.00 89.62 73 TRP A N 1
ATOM 549 C CA . TRP A 1 73 ? -23.930 3.692 17.174 1.00 89.62 73 TRP A CA 1
ATOM 550 C C . TRP A 1 73 ? -23.369 5.116 17.271 1.00 89.62 73 TRP A C 1
ATOM 552 O O . TRP A 1 73 ? -23.245 5.791 16.249 1.00 89.62 73 TRP A O 1
ATOM 562 N N . ALA A 1 74 ? -23.010 5.551 18.476 1.00 89.25 74 ALA A N 1
ATOM 563 C CA . ALA A 1 74 ? -22.287 6.798 18.724 1.00 89.25 74 ALA A CA 1
ATOM 564 C C . ALA A 1 74 ? -20.877 6.483 19.237 1.00 89.25 74 ALA A C 1
ATOM 566 O O . ALA A 1 74 ? -20.696 5.483 19.919 1.00 89.25 74 ALA A O 1
ATOM 567 N N . ASP A 1 75 ? -19.871 7.301 18.936 1.00 89.56 75 ASP A N 1
ATOM 568 C CA . ASP A 1 75 ? -18.503 7.031 19.397 1.00 89.56 75 ASP A CA 1
ATOM 569 C C . ASP A 1 75 ? -18.259 7.532 20.828 1.00 89.56 75 ASP A C 1
ATOM 571 O O . ASP A 1 75 ? -18.662 8.635 21.208 1.00 89.56 75 ASP A O 1
ATOM 575 N N . VAL A 1 76 ? -17.550 6.729 21.630 1.00 88.81 76 VAL A N 1
ATOM 576 C CA . VAL A 1 76 ? -16.998 7.152 22.923 1.00 88.81 76 VAL A CA 1
ATOM 577 C C . VAL A 1 76 ? -15.774 8.034 22.663 1.00 88.81 76 VAL A C 1
ATOM 579 O O . VAL A 1 76 ? -14.625 7.589 22.699 1.00 88.81 76 VAL A O 1
ATOM 582 N N . GLY A 1 77 ? -16.018 9.320 22.419 1.00 87.81 77 GLY A N 1
ATOM 583 C CA . GLY A 1 77 ? -14.997 10.311 22.062 1.00 87.81 77 GLY A CA 1
ATOM 584 C C . GLY A 1 77 ? -14.367 10.062 20.685 1.00 87.81 77 GLY A C 1
ATOM 585 O O . GLY A 1 77 ? -14.991 9.468 19.816 1.00 87.81 77 GLY A O 1
ATOM 586 N N . GLY A 1 78 ? -13.152 10.573 20.459 1.00 86.75 78 GLY A N 1
ATOM 587 C CA . GLY A 1 78 ? -12.448 10.428 19.178 1.00 86.75 78 GLY A CA 1
ATOM 588 C C . GLY A 1 78 ? -11.731 9.086 19.006 1.00 86.75 78 GLY A C 1
ATOM 589 O O . GLY A 1 78 ? -11.528 8.351 19.973 1.00 86.75 78 GLY A O 1
ATOM 590 N N . ALA A 1 79 ? -11.308 8.806 17.771 1.00 88.25 79 ALA A N 1
ATOM 591 C CA . ALA A 1 79 ? -10.477 7.648 17.461 1.00 88.25 79 ALA A CA 1
ATOM 592 C C . ALA A 1 79 ? -9.142 7.710 18.233 1.00 88.25 79 ALA A C 1
ATOM 594 O O . ALA A 1 79 ? -8.570 8.790 18.394 1.00 88.25 79 ALA A O 1
ATOM 595 N N . THR A 1 80 ? -8.653 6.568 18.718 1.00 86.12 80 THR A N 1
ATOM 596 C CA . THR A 1 80 ? -7.445 6.476 19.555 1.00 86.12 80 THR A CA 1
ATOM 597 C C . THR A 1 80 ? -6.454 5.442 19.024 1.00 86.12 80 THR A C 1
ATOM 599 O O . THR A 1 80 ? -6.847 4.500 18.350 1.00 86.12 80 THR A O 1
ATOM 602 N N . SER A 1 81 ? -5.164 5.603 19.319 1.00 89.81 81 SER A N 1
ATOM 603 C CA . SER A 1 81 ? -4.158 4.544 19.108 1.00 89.81 81 SER A CA 1
ATOM 604 C C . SER A 1 81 ? -3.897 3.710 20.364 1.00 89.81 81 SER A C 1
ATOM 606 O O . SER A 1 81 ? -3.184 2.712 20.289 1.00 89.81 81 SER A O 1
ATOM 608 N N . ASP A 1 82 ? -4.473 4.106 21.499 1.00 91.50 82 ASP A N 1
ATOM 609 C CA . ASP A 1 82 ? -4.382 3.355 22.747 1.00 91.50 82 ASP A CA 1
ATOM 610 C C . ASP A 1 82 ? -5.101 2.009 22.620 1.00 91.50 82 ASP A C 1
ATOM 612 O O . ASP A 1 82 ? -5.973 1.830 21.773 1.00 91.50 82 ASP A O 1
ATOM 616 N N . THR A 1 83 ? -4.756 1.066 23.493 1.00 92.69 83 THR A N 1
ATOM 617 C CA . THR A 1 83 ? -5.393 -0.257 23.591 1.00 92.69 83 THR A CA 1
ATOM 618 C C . THR A 1 83 ? -6.328 -0.380 24.794 1.00 92.69 83 THR A C 1
ATOM 620 O O . THR A 1 83 ? -6.757 -1.479 25.154 1.00 92.69 83 THR A O 1
ATOM 623 N N . ASN A 1 84 ? -6.652 0.749 25.427 1.00 93.94 84 ASN A N 1
ATOM 624 C CA . ASN A 1 84 ? -7.631 0.831 26.496 1.00 93.94 84 ASN A CA 1
ATOM 625 C C . ASN A 1 84 ? -8.489 2.103 26.405 1.00 93.94 84 ASN A C 1
ATOM 627 O O . ASN A 1 84 ? -8.124 3.105 25.786 1.00 93.94 84 ASN A O 1
ATOM 631 N N . ARG A 1 85 ? -9.681 2.060 27.008 1.00 93.38 85 ARG A N 1
ATOM 632 C CA . ARG A 1 85 ? -10.595 3.206 27.082 1.00 93.38 85 ARG A CA 1
ATOM 633 C C . ARG A 1 85 ? -11.431 3.154 28.345 1.00 93.38 85 ARG A C 1
ATOM 635 O O . ARG A 1 85 ? -12.163 2.194 28.568 1.00 93.38 85 ARG A O 1
ATOM 642 N N . LEU A 1 86 ? -11.388 4.244 29.104 1.00 90.62 86 LEU A N 1
ATOM 643 C CA . LEU A 1 86 ? -12.331 4.517 30.182 1.00 90.62 86 LEU A CA 1
ATOM 644 C C . LEU A 1 86 ? -13.563 5.236 29.622 1.00 90.62 86 LEU A C 1
ATOM 646 O O . LEU A 1 86 ? -13.436 6.253 28.938 1.00 90.62 86 LEU A O 1
ATOM 650 N N . THR A 1 87 ? -14.751 4.719 29.928 1.00 85.31 87 THR A N 1
ATOM 651 C CA . THR A 1 87 ? -16.049 5.314 29.588 1.00 85.31 87 THR A CA 1
ATOM 652 C C . THR A 1 87 ? -16.951 5.390 30.815 1.00 85.31 87 THR A C 1
ATOM 654 O O . THR A 1 87 ? -16.803 4.606 31.751 1.00 85.31 87 THR A O 1
ATOM 657 N N . ILE A 1 88 ? -17.893 6.331 30.819 1.00 77.56 88 ILE A N 1
ATOM 658 C CA . ILE A 1 88 ? -18.936 6.422 31.845 1.00 77.56 88 ILE A CA 1
ATOM 659 C C . ILE A 1 88 ? -20.153 5.655 31.334 1.00 77.56 88 ILE A C 1
ATOM 661 O O . ILE A 1 88 ? -20.597 5.901 30.214 1.00 77.56 88 ILE A O 1
ATOM 665 N N . VAL A 1 89 ? -20.676 4.739 32.147 1.00 68.75 89 VAL A N 1
ATOM 666 C CA . VAL A 1 89 ? -21.937 4.041 31.877 1.00 68.75 89 VAL A CA 1
ATOM 667 C C . VAL A 1 89 ? -23.028 4.811 32.608 1.00 68.75 89 VAL A C 1
ATOM 669 O O . VAL A 1 89 ? -23.042 4.862 33.839 1.00 68.75 89 VAL A O 1
ATOM 672 N N . ASN A 1 90 ? -23.892 5.483 31.849 1.00 63.97 90 ASN A N 1
ATOM 673 C CA . ASN A 1 90 ? -24.920 6.369 32.411 1.00 63.97 90 ASN A CA 1
ATOM 674 C C . ASN A 1 90 ? -26.257 5.650 32.651 1.00 63.97 90 ASN A C 1
ATOM 676 O O . ASN A 1 90 ? -27.137 6.202 33.309 1.00 63.97 90 ASN A O 1
ATOM 680 N N . GLU A 1 91 ? -26.409 4.423 32.147 1.00 63.38 91 GLU A N 1
ATOM 681 C CA . GLU A 1 91 ? -27.641 3.637 32.228 1.00 63.38 91 GLU A CA 1
ATOM 682 C C . GLU A 1 91 ? -27.386 2.214 32.741 1.00 63.38 91 GLU A C 1
ATOM 684 O O . GLU A 1 91 ? -26.256 1.760 32.884 1.00 63.38 91 GLU A O 1
ATOM 689 N N . SER A 1 92 ? -28.450 1.460 33.031 1.00 64.44 92 SER A N 1
ATOM 690 C CA . SER A 1 92 ? -28.307 0.078 33.509 1.00 64.44 92 SER A CA 1
ATOM 691 C C . SER A 1 92 ? -27.766 -0.893 32.449 1.00 64.44 92 SER A C 1
ATOM 693 O O . SER A 1 92 ? -27.419 -2.019 32.811 1.00 64.44 92 SER A O 1
ATOM 695 N N . LYS A 1 93 ? -27.728 -0.510 31.160 1.00 68.25 93 LYS A N 1
ATOM 696 C CA . LYS A 1 93 ? -27.231 -1.339 30.048 1.00 68.25 93 LYS A CA 1
ATOM 697 C C . LYS A 1 93 ? -26.671 -0.473 28.910 1.00 68.25 93 LYS A C 1
ATOM 699 O O . LYS A 1 93 ? -27.446 0.118 28.173 1.00 68.25 93 LYS A O 1
ATOM 704 N N . ASP A 1 94 ? -25.352 -0.501 28.722 1.00 80.62 94 ASP A N 1
ATOM 705 C CA . ASP A 1 94 ? -24.679 0.026 27.529 1.00 80.62 94 ASP A CA 1
ATOM 706 C C . ASP A 1 94 ? -23.984 -1.117 26.774 1.00 80.62 94 ASP A C 1
ATOM 708 O O . ASP A 1 94 ? -23.410 -2.030 27.372 1.00 80.62 94 ASP A O 1
ATOM 712 N N . PHE A 1 95 ? -24.026 -1.067 25.444 1.00 86.56 95 PHE A N 1
ATOM 713 C CA . PHE A 1 95 ? -23.349 -2.002 24.552 1.00 86.56 95 PHE A CA 1
ATOM 714 C C . PHE A 1 95 ? -22.184 -1.302 23.871 1.00 86.56 95 PHE A C 1
ATOM 716 O O . PHE A 1 95 ? -22.387 -0.323 23.158 1.00 86.56 95 PHE A O 1
ATOM 723 N N . PHE A 1 96 ? -20.985 -1.856 24.026 1.00 88.94 96 PHE A N 1
ATOM 724 C CA . PHE A 1 96 ? -19.765 -1.352 23.404 1.00 88.94 96 PHE A CA 1
ATOM 725 C C . PHE A 1 96 ? -19.243 -2.336 22.365 1.00 88.94 96 PHE A C 1
ATOM 727 O O . PHE A 1 96 ? -19.397 -3.552 22.495 1.00 88.94 96 PHE A O 1
ATOM 734 N N . ARG A 1 97 ? -18.571 -1.807 21.347 1.00 90.94 97 ARG A N 1
ATOM 735 C CA . ARG A 1 97 ? -17.684 -2.580 20.476 1.00 90.94 97 ARG A CA 1
ATOM 736 C C . ARG A 1 97 ? -16.382 -1.815 20.291 1.00 90.94 97 ARG A C 1
ATOM 738 O O . ARG A 1 97 ? -16.373 -0.592 20.386 1.00 90.94 97 ARG A O 1
ATOM 745 N N . VAL A 1 98 ? -15.308 -2.528 19.982 1.00 92.12 98 VAL A N 1
ATOM 746 C CA . VAL A 1 98 ? -14.050 -1.918 19.546 1.00 92.12 98 VAL A CA 1
ATOM 747 C C . VAL A 1 98 ? -13.900 -2.205 18.061 1.00 92.12 98 VAL A C 1
ATOM 749 O O . VAL A 1 98 ? -14.009 -3.355 17.637 1.00 92.12 98 VAL A O 1
ATOM 752 N N . VAL A 1 99 ? -13.710 -1.154 17.269 1.00 89.25 99 VAL A N 1
ATOM 753 C CA . VAL A 1 99 ? -13.524 -1.253 15.822 1.00 89.25 99 VAL A CA 1
ATOM 754 C C . VAL A 1 99 ? -12.147 -0.703 15.497 1.00 89.25 99 VAL A C 1
ATOM 756 O O . VAL A 1 99 ? -11.869 0.459 15.775 1.00 89.25 99 VAL A O 1
ATOM 759 N N . ALA A 1 100 ? -11.288 -1.543 14.925 1.00 85.94 100 ALA A N 1
ATOM 760 C CA . ALA A 1 100 ? -10.093 -1.075 14.241 1.00 85.94 100 ALA A CA 1
ATOM 761 C C . ALA A 1 100 ? -10.534 -0.465 12.916 1.00 85.94 100 ALA A C 1
ATOM 763 O O . ALA A 1 100 ? -11.099 -1.161 12.072 1.00 85.94 100 ALA A O 1
ATOM 764 N N . ASP A 1 101 ? -10.301 0.829 12.738 1.00 75.62 101 ASP A N 1
ATOM 765 C CA . ASP A 1 101 ? -10.663 1.493 11.490 1.00 75.62 101 ASP A CA 1
ATOM 766 C C . ASP A 1 101 ? -9.571 1.402 10.440 1.00 75.62 101 ASP A C 1
ATOM 768 O O . ASP A 1 101 ? -9.772 1.899 9.332 1.00 75.62 101 ASP A O 1
ATOM 772 N N . GLY A 1 102 ? -8.431 0.785 10.786 1.00 60.56 102 GLY A N 1
ATOM 773 C CA . GLY A 1 102 ? -7.388 0.359 9.852 1.00 60.56 102 GLY A CA 1
ATOM 774 C C . GLY A 1 102 ? -6.833 1.474 8.965 1.00 60.56 102 GLY A C 1
ATOM 775 O O . GLY A 1 102 ? -6.184 1.205 7.962 1.00 60.56 102 GLY A O 1
ATOM 776 N N . ALA A 1 103 ? -7.108 2.732 9.304 1.00 57.25 103 ALA A N 1
ATOM 777 C CA . ALA A 1 103 ? -6.706 3.900 8.540 1.00 57.25 103 ALA A CA 1
ATOM 778 C C . ALA A 1 103 ? -5.580 4.669 9.239 1.00 57.25 103 ALA A C 1
ATOM 780 O O . ALA A 1 103 ? -5.386 5.855 8.968 1.00 57.25 103 ALA A O 1
ATOM 781 N N . ALA A 1 104 ? -4.813 4.026 10.128 1.00 47.16 104 ALA A N 1
ATOM 782 C CA . ALA A 1 104 ? -3.459 4.499 10.345 1.00 47.16 104 ALA A CA 1
ATOM 783 C C . ALA A 1 104 ? -2.704 4.186 9.059 1.00 47.16 104 ALA A C 1
ATOM 785 O O . ALA A 1 104 ?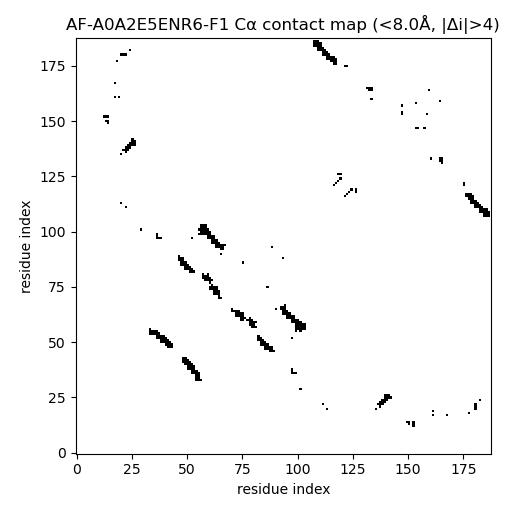 -2.538 3.030 8.678 1.00 47.16 104 ALA A O 1
ATOM 786 N N . ALA A 1 105 ? -2.300 5.243 8.362 1.00 53.97 105 ALA A N 1
ATOM 787 C CA . ALA A 1 105 ? -1.334 5.163 7.288 1.00 53.97 105 ALA A CA 1
ATOM 788 C C . ALA A 1 105 ? -0.026 4.602 7.863 1.00 53.97 105 ALA A C 1
ATOM 790 O O . ALA A 1 105 ? 0.869 5.354 8.245 1.00 53.97 105 ALA A O 1
ATOM 791 N N . GLU A 1 106 ? 0.078 3.279 7.960 1.00 57.75 106 GLU A N 1
ATOM 792 C CA . GLU A 1 106 ? 1.356 2.625 8.158 1.00 57.75 106 GLU A CA 1
ATOM 793 C C . GLU A 1 106 ? 2.185 2.912 6.910 1.00 57.75 106 GLU A C 1
ATOM 795 O O . GLU A 1 106 ? 1.972 2.363 5.826 1.00 57.75 106 GLU A O 1
ATOM 800 N N . THR A 1 107 ? 3.113 3.856 7.041 1.00 66.12 107 THR A N 1
ATOM 801 C CA . THR A 1 107 ? 4.131 4.059 6.022 1.00 66.12 107 THR A CA 1
ATOM 802 C C . THR A 1 107 ? 5.045 2.851 6.060 1.00 66.12 107 THR A C 1
ATOM 804 O O . THR A 1 107 ? 5.838 2.717 6.988 1.00 66.12 107 THR A O 1
ATOM 807 N N . ALA A 1 108 ? 4.934 1.991 5.055 1.00 72.62 108 ALA A N 1
ATOM 808 C CA . ALA A 1 108 ? 5.833 0.867 4.892 1.00 72.62 108 ALA A CA 1
ATOM 809 C C . ALA A 1 108 ? 6.979 1.232 3.938 1.00 72.62 108 ALA A C 1
ATOM 811 O O . ALA A 1 108 ? 6.762 1.854 2.892 1.00 72.62 108 ALA A O 1
ATOM 812 N N . ARG A 1 109 ? 8.210 0.847 4.277 1.00 80.00 109 ARG A N 1
ATOM 813 C CA . ARG A 1 109 ? 9.378 1.008 3.404 1.00 80.00 109 ARG A CA 1
ATOM 814 C C . ARG A 1 109 ? 9.597 -0.254 2.589 1.00 80.00 109 ARG A C 1
ATOM 816 O O . ARG A 1 109 ? 9.646 -1.356 3.129 1.00 80.00 109 ARG A O 1
ATOM 823 N N . TYR A 1 110 ? 9.802 -0.075 1.289 1.00 83.12 110 TYR A N 1
ATOM 824 C CA . TYR A 1 110 ? 10.117 -1.160 0.369 1.00 83.12 110 TYR A CA 1
ATOM 825 C C . TYR A 1 110 ? 11.421 -0.885 -0.365 1.00 83.12 110 TYR A C 1
ATOM 827 O O . TYR A 1 110 ? 11.689 0.235 -0.797 1.00 83.12 110 TYR A O 1
ATOM 835 N N . GLU A 1 111 ? 12.204 -1.939 -0.535 1.00 85.12 111 GLU A N 1
ATOM 836 C CA . GLU A 1 111 ? 13.250 -2.014 -1.534 1.00 85.12 111 GLU A CA 1
ATOM 837 C C . GLU A 1 111 ? 12.674 -2.575 -2.827 1.00 85.12 111 GLU A C 1
ATOM 839 O O . GLU A 1 111 ? 11.838 -3.484 -2.845 1.00 85.12 111 GLU A O 1
ATOM 844 N N . VAL A 1 112 ? 13.160 -2.009 -3.919 1.00 85.25 112 VAL A N 1
ATOM 845 C CA . VAL A 1 112 ? 12.743 -2.326 -5.268 1.00 85.25 112 VAL A CA 1
ATOM 846 C C . VAL A 1 112 ? 13.956 -2.817 -6.014 1.00 85.25 112 VAL A C 1
ATOM 848 O O . VAL A 1 112 ? 14.937 -2.088 -6.154 1.00 85.25 112 VAL A O 1
ATOM 851 N N . ILE A 1 113 ? 13.860 -4.029 -6.543 1.00 84.19 113 ILE A N 1
ATOM 852 C CA . ILE A 1 113 ? 14.928 -4.616 -7.341 1.00 84.19 113 ILE A CA 1
ATOM 853 C C . ILE A 1 113 ? 14.374 -4.912 -8.724 1.00 84.19 113 ILE A C 1
ATOM 855 O O . ILE A 1 113 ? 13.460 -5.722 -8.881 1.00 84.19 113 ILE A O 1
ATOM 859 N N . PHE A 1 114 ? 14.939 -4.247 -9.727 1.00 85.00 114 PHE A N 1
ATOM 860 C CA . PHE A 1 114 ? 14.687 -4.557 -11.124 1.00 85.00 114 PHE A CA 1
ATOM 861 C C . PHE A 1 114 ? 15.789 -5.480 -11.653 1.00 85.00 114 PHE A C 1
ATOM 863 O O . PHE A 1 114 ? 16.953 -5.092 -11.731 1.00 85.00 114 PHE A O 1
ATOM 870 N N . ASN A 1 115 ? 15.409 -6.699 -12.035 1.00 85.75 115 ASN A N 1
ATOM 871 C CA . ASN A 1 115 ? 16.302 -7.680 -12.637 1.00 85.75 115 ASN A CA 1
ATOM 872 C C . ASN A 1 115 ? 16.037 -7.764 -14.138 1.00 85.75 115 ASN A C 1
ATOM 874 O O . ASN A 1 115 ? 15.028 -8.326 -14.565 1.00 85.75 115 ASN A O 1
ATOM 878 N N . SER A 1 116 ? 16.951 -7.212 -14.934 1.00 84.31 116 SER A N 1
ATOM 879 C CA . SER A 1 116 ? 16.880 -7.250 -16.394 1.00 84.31 116 SER A CA 1
ATOM 880 C C . SER A 1 116 ? 17.237 -8.628 -16.941 1.00 84.31 116 SER A C 1
ATOM 882 O O . SER A 1 116 ? 18.292 -9.178 -16.630 1.00 84.31 116 SER A O 1
ATOM 884 N N . THR A 1 117 ? 16.419 -9.127 -17.861 1.00 85.31 117 THR A N 1
ATOM 885 C CA . THR A 1 117 ? 16.750 -10.269 -18.723 1.00 85.31 117 THR A CA 1
ATOM 886 C C . THR A 1 117 ? 17.143 -9.822 -20.128 1.00 85.31 117 THR A C 1
ATOM 888 O O . THR A 1 117 ? 17.597 -10.661 -20.900 1.00 85.31 117 THR A O 1
ATOM 891 N N . TRP A 1 118 ? 17.002 -8.540 -20.492 1.00 82.94 118 TRP A N 1
ATOM 892 C CA . TRP A 1 118 ? 17.372 -8.017 -21.812 1.00 82.94 118 TRP A CA 1
ATOM 893 C C . TRP A 1 118 ? 18.886 -8.086 -22.036 1.00 82.94 118 TRP A C 1
ATOM 895 O O . TRP A 1 118 ? 19.674 -7.402 -21.386 1.00 82.94 118 TRP A O 1
ATOM 905 N N . SER A 1 119 ? 19.305 -8.952 -22.954 1.00 83.50 119 SER A N 1
ATOM 906 C CA . SER A 1 119 ? 20.705 -9.188 -23.296 1.00 83.50 119 SER A CA 1
ATOM 907 C C . SER A 1 119 ? 20.808 -9.678 -24.736 1.00 83.50 119 SER A C 1
ATOM 909 O O . SER A 1 119 ? 19.820 -10.135 -25.309 1.00 83.50 119 SER A O 1
ATOM 911 N N . ARG A 1 120 ? 22.015 -9.680 -25.311 1.00 85.50 120 ARG A N 1
ATOM 912 C CA . ARG A 1 120 ? 22.245 -10.263 -26.643 1.00 85.50 120 ARG A CA 1
ATOM 913 C C . ARG A 1 120 ? 21.883 -11.752 -26.720 1.00 85.50 120 ARG A C 1
ATOM 915 O O . ARG A 1 120 ? 21.554 -12.227 -27.796 1.00 85.50 120 ARG A O 1
ATOM 922 N N . SER A 1 121 ? 21.946 -12.486 -25.609 1.00 88.62 121 SER A N 1
ATOM 923 C CA . SER A 1 121 ? 21.587 -13.911 -25.577 1.00 88.62 121 SER A CA 1
ATOM 924 C C . SER A 1 121 ? 20.071 -14.113 -25.641 1.00 88.62 121 SER A C 1
ATOM 926 O O . SER A 1 121 ? 19.570 -14.899 -26.438 1.00 88.62 121 SER A O 1
ATOM 928 N N . THR A 1 122 ? 19.326 -13.355 -24.835 1.00 83.50 122 THR A N 1
ATOM 929 C CA . THR A 1 122 ? 17.863 -13.473 -24.726 1.00 83.50 122 THR A CA 1
ATOM 930 C C . THR A 1 122 ? 17.120 -12.726 -25.833 1.00 83.50 122 THR A C 1
ATOM 932 O O . THR A 1 122 ? 16.009 -13.104 -26.186 1.00 83.50 122 THR A O 1
ATOM 935 N N . HIS A 1 123 ? 17.725 -11.670 -26.383 1.00 81.31 123 HIS A N 1
ATOM 936 C CA . HIS A 1 123 ? 17.166 -10.808 -27.426 1.00 81.31 123 HIS A CA 1
ATOM 937 C C . HIS A 1 123 ? 18.217 -10.558 -28.520 1.00 81.31 123 HIS A C 1
ATOM 939 O O . HIS A 1 123 ? 18.729 -9.445 -28.650 1.00 81.31 123 HIS A O 1
ATOM 945 N N . PRO A 1 124 ? 18.583 -11.588 -29.303 1.00 83.69 124 PRO A N 1
ATOM 946 C CA . PRO A 1 124 ? 19.704 -11.510 -30.244 1.00 83.69 124 PRO A CA 1
ATOM 947 C C . PRO A 1 124 ? 19.421 -10.637 -31.470 1.00 83.69 124 PRO A C 1
ATOM 949 O O . PRO A 1 124 ? 20.347 -10.101 -32.082 1.00 83.69 124 PRO A O 1
ATOM 952 N N . ILE A 1 125 ? 18.149 -10.487 -31.845 1.00 83.12 125 ILE A N 1
ATOM 953 C CA . ILE A 1 125 ? 17.743 -9.754 -33.045 1.00 83.12 125 ILE A CA 1
ATOM 954 C C . ILE A 1 125 ? 17.948 -8.255 -32.812 1.00 83.12 125 ILE A C 1
ATOM 956 O O . ILE A 1 125 ? 17.335 -7.674 -31.922 1.00 83.12 125 ILE A O 1
ATOM 960 N N . GLN A 1 126 ? 18.806 -7.636 -33.630 1.00 82.81 126 GLN A N 1
ATOM 961 C CA . GLN A 1 126 ? 19.101 -6.194 -33.611 1.00 82.81 126 GLN A CA 1
ATOM 962 C C . GLN A 1 126 ? 19.548 -5.651 -32.241 1.00 82.81 126 GLN A C 1
ATOM 964 O O . GLN A 1 126 ? 19.313 -4.486 -31.924 1.00 82.81 126 GLN A O 1
ATOM 969 N N . PHE A 1 127 ? 20.228 -6.473 -31.435 1.00 77.75 127 PHE A N 1
ATOM 970 C CA . PHE A 1 127 ? 20.715 -6.036 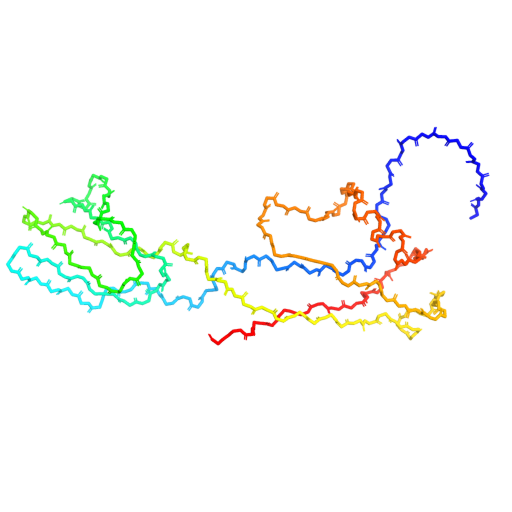-30.130 1.00 77.75 127 PHE A CA 1
ATOM 971 C C . PHE A 1 127 ? 21.766 -4.915 -30.267 1.00 77.75 127 PHE A C 1
ATOM 973 O O . PHE A 1 127 ? 22.830 -5.156 -30.859 1.00 77.75 127 PHE A O 1
ATOM 980 N N . PRO A 1 128 ? 21.523 -3.716 -29.707 1.00 76.94 128 PRO A N 1
ATOM 981 C CA . PRO A 1 128 ? 22.398 -2.570 -29.910 1.00 76.94 128 PRO A CA 1
ATOM 982 C C . PRO A 1 128 ? 23.744 -2.736 -29.191 1.00 76.94 128 PRO A C 1
ATOM 984 O O . PRO A 1 128 ? 23.850 -3.352 -28.129 1.00 76.94 128 PRO A O 1
ATOM 987 N N . SER A 1 129 ? 24.802 -2.156 -29.760 1.00 79.12 129 SER A N 1
ATOM 988 C CA . SER A 1 129 ? 26.061 -1.942 -29.039 1.00 79.12 129 SER A CA 1
ATOM 989 C C . SER A 1 129 ? 25.866 -0.825 -28.010 1.00 79.12 129 SER A C 1
ATOM 991 O O . SER A 1 129 ? 25.401 0.250 -28.378 1.00 79.12 129 SER A O 1
ATOM 993 N N . GLY A 1 130 ? 26.221 -1.059 -26.743 1.00 75.88 130 GLY A N 1
ATOM 994 C CA . GLY A 1 130 ? 25.992 -0.079 -25.670 1.00 75.88 130 GLY A CA 1
ATOM 995 C C . GLY A 1 130 ? 24.548 -0.043 -25.157 1.00 75.88 130 GLY A C 1
ATOM 996 O O . GLY A 1 130 ? 24.076 1.010 -24.730 1.00 75.88 130 GLY A O 1
ATOM 997 N N . ALA A 1 131 ? 23.841 -1.178 -25.223 1.00 80.44 131 ALA A N 1
ATOM 998 C CA . ALA A 1 131 ? 22.514 -1.334 -24.634 1.00 80.44 131 ALA A CA 1
ATOM 999 C C . ALA A 1 131 ? 22.512 -0.898 -23.159 1.00 80.44 131 ALA A C 1
ATOM 1001 O O . ALA A 1 131 ? 23.324 -1.368 -22.362 1.00 80.44 131 ALA A O 1
ATOM 1002 N N . HIS A 1 132 ? 21.595 -0.002 -22.816 1.00 78.19 132 HIS A N 1
ATOM 1003 C CA . HIS A 1 132 ? 21.403 0.518 -21.470 1.00 78.19 132 HIS A CA 1
ATOM 1004 C C . HIS A 1 132 ? 19.918 0.785 -21.239 1.00 78.19 132 HIS A C 1
ATOM 1006 O O . HIS A 1 132 ? 19.140 0.893 -22.188 1.00 78.19 132 HIS A O 1
ATOM 1012 N N . TYR A 1 133 ? 19.544 0.893 -19.971 1.00 76.44 133 TYR A N 1
ATOM 1013 C CA . TYR A 1 133 ? 18.239 1.394 -19.567 1.00 76.44 133 TYR A CA 1
ATOM 1014 C C . TYR A 1 133 ? 18.325 2.885 -19.270 1.00 76.44 133 TYR A C 1
ATOM 1016 O O . TYR A 1 133 ? 19.378 3.387 -18.863 1.00 76.44 133 TYR A O 1
ATOM 1024 N N . SER A 1 134 ? 17.194 3.573 -19.403 1.00 74.00 134 SER A N 1
ATOM 1025 C CA . SER A 1 134 ? 17.007 4.855 -18.740 1.00 74.00 134 SER A CA 1
ATOM 1026 C C . SER A 1 134 ? 17.123 4.693 -17.220 1.00 74.00 134 SER A C 1
ATOM 1028 O O . SER A 1 134 ? 17.041 3.586 -16.680 1.00 74.00 134 SER A O 1
ATOM 1030 N N . GLY A 1 135 ? 17.227 5.814 -16.505 1.00 73.94 135 GLY A N 1
ATOM 1031 C CA . GLY A 1 135 ? 16.944 5.803 -15.071 1.00 73.94 135 GLY A CA 1
ATOM 1032 C C . GLY A 1 135 ? 15.535 5.258 -14.804 1.00 73.94 135 GLY A C 1
ATOM 1033 O O . GLY A 1 135 ? 14.610 5.518 -15.581 1.00 73.94 135 GLY A O 1
ATOM 1034 N N . LEU A 1 136 ? 15.378 4.487 -13.725 1.00 78.38 136 LEU A N 1
ATOM 1035 C CA . LEU A 1 136 ? 14.064 4.022 -13.283 1.00 78.38 136 LEU A CA 1
ATOM 1036 C C . LEU A 1 136 ? 13.266 5.201 -12.724 1.00 78.38 136 LEU A C 1
ATOM 1038 O O . LEU A 1 136 ? 13.784 5.983 -11.926 1.00 78.38 136 LEU A O 1
ATOM 1042 N N . ILE A 1 137 ? 11.997 5.296 -13.119 1.00 77.19 137 ILE A N 1
ATOM 1043 C CA . ILE A 1 137 ? 11.053 6.287 -12.604 1.00 77.19 137 ILE A CA 1
ATOM 1044 C C . ILE A 1 137 ? 9.824 5.590 -12.025 1.00 77.19 137 ILE A C 1
ATOM 1046 O O . ILE A 1 137 ? 9.365 4.571 -12.538 1.00 77.19 137 ILE A O 1
ATOM 1050 N N . GLY A 1 138 ? 9.292 6.139 -10.939 1.00 81.00 138 GLY A N 1
ATOM 1051 C CA . GLY A 1 138 ? 8.147 5.571 -10.243 1.00 81.00 138 GLY A CA 1
ATOM 1052 C C . GLY A 1 138 ? 7.744 6.417 -9.044 1.00 81.00 138 GLY A C 1
ATOM 1053 O O . GLY A 1 138 ? 8.364 7.437 -8.745 1.00 81.00 138 GLY A O 1
ATOM 1054 N N . GLY A 1 139 ? 6.690 5.988 -8.361 1.00 79.56 139 GLY A N 1
ATOM 1055 C CA . GLY A 1 139 ? 6.209 6.644 -7.154 1.00 79.56 139 GLY A CA 1
ATOM 1056 C C . GLY A 1 139 ? 5.095 5.851 -6.489 1.00 79.56 139 GLY A C 1
ATOM 1057 O O . GLY A 1 139 ? 4.419 5.046 -7.127 1.00 79.56 139 GLY A O 1
ATOM 1058 N N . THR A 1 140 ? 4.903 6.087 -5.198 1.00 80.56 140 THR A N 1
ATOM 1059 C CA . THR A 1 140 ? 3.751 5.580 -4.448 1.00 80.56 140 THR A CA 1
ATOM 1060 C C . THR A 1 140 ? 2.547 6.473 -4.717 1.00 80.56 140 THR A C 1
ATOM 1062 O O . THR A 1 140 ? 2.655 7.695 -4.603 1.00 80.56 140 THR A O 1
ATOM 1065 N N . HIS A 1 141 ? 1.401 5.891 -5.055 1.00 78.12 141 HIS A N 1
ATOM 1066 C CA . HIS A 1 141 ? 0.192 6.650 -5.363 1.00 78.12 141 HIS A CA 1
ATOM 1067 C C . HIS A 1 141 ? -1.076 5.903 -4.938 1.00 78.12 141 HIS A C 1
ATOM 1069 O O . HIS A 1 141 ? -1.054 4.699 -4.685 1.00 78.12 141 HIS A O 1
ATOM 1075 N N . ASN A 1 142 ? -2.196 6.624 -4.860 1.00 76.19 142 ASN A N 1
ATOM 1076 C CA . ASN A 1 142 ? -3.511 6.025 -4.641 1.00 76.19 142 ASN A CA 1
ATOM 1077 C C . ASN A 1 142 ? -4.153 5.595 -5.977 1.00 76.19 142 ASN A C 1
ATOM 1079 O O . ASN A 1 142 ? -3.612 5.836 -7.055 1.00 76.19 142 ASN A O 1
ATOM 1083 N N . THR A 1 143 ? -5.337 4.989 -5.925 1.00 76.94 143 THR A N 1
ATOM 1084 C CA . THR A 1 143 ? -6.052 4.500 -7.118 1.00 76.94 143 THR A CA 1
ATOM 1085 C C . THR A 1 143 ? -6.604 5.602 -8.031 1.00 76.94 143 THR A C 1
ATOM 1087 O O . THR A 1 143 ? -7.055 5.298 -9.132 1.00 76.94 143 THR A O 1
ATOM 1090 N N . GLN A 1 144 ? -6.575 6.871 -7.612 1.00 83.12 144 GLN A N 1
ATOM 1091 C CA . GLN A 1 144 ? -7.061 8.005 -8.408 1.00 83.12 144 GLN A CA 1
ATOM 1092 C C . GLN A 1 144 ? -6.000 8.547 -9.374 1.00 83.12 144 GLN A C 1
ATOM 1094 O O . GLN A 1 144 ? -6.324 9.324 -10.269 1.00 83.12 144 GLN A O 1
ATOM 1099 N N . PHE A 1 145 ? -4.738 8.153 -9.197 1.00 80.12 145 PHE A N 1
ATOM 1100 C CA . PHE A 1 145 ? -3.641 8.518 -10.081 1.00 80.12 145 PHE A CA 1
ATOM 1101 C C . PHE A 1 145 ? -3.214 7.325 -10.936 1.00 80.12 145 PHE A C 1
ATOM 1103 O O . PHE A 1 145 ? -3.096 6.199 -10.453 1.00 80.12 145 PHE A O 1
ATOM 1110 N N . SER A 1 146 ? -2.922 7.593 -12.206 1.00 82.00 146 SER A N 1
ATOM 1111 C CA . SER A 1 146 ? -2.287 6.647 -13.116 1.00 82.00 146 SER A CA 1
ATOM 1112 C C . SER A 1 146 ? -1.115 7.342 -13.794 1.00 82.00 146 SER A C 1
ATOM 1114 O O . SER A 1 146 ? -1.281 8.396 -14.406 1.00 82.00 146 SER A O 1
ATOM 1116 N N . MET A 1 147 ? 0.078 6.758 -13.671 1.00 80.25 147 MET A N 1
ATOM 1117 C CA . MET A 1 147 ? 1.279 7.278 -14.327 1.00 80.25 147 MET A CA 1
ATOM 1118 C C . MET A 1 147 ? 1.232 7.044 -15.845 1.00 80.25 147 MET A C 1
ATOM 1120 O O . MET A 1 147 ? 1.610 7.918 -16.619 1.00 80.25 147 MET A O 1
ATOM 1124 N N . TRP A 1 148 ? 0.748 5.871 -16.257 1.00 80.19 148 TRP A N 1
ATOM 1125 C CA . TRP A 1 148 ? 0.439 5.486 -17.634 1.00 80.19 148 TRP A CA 1
ATOM 1126 C C . TRP A 1 148 ? -0.514 4.281 -17.618 1.00 80.19 148 TRP A C 1
ATOM 1128 O O . TRP A 1 148 ? -0.636 3.587 -16.606 1.00 80.19 148 TRP A O 1
ATOM 1138 N N . MET A 1 149 ? -1.188 4.018 -18.738 1.00 78.75 149 MET A N 1
ATOM 1139 C CA . MET A 1 149 ? -2.139 2.912 -18.866 1.00 78.75 149 MET A CA 1
ATOM 1140 C C . MET A 1 149 ? -2.114 2.352 -20.296 1.00 78.75 149 MET A C 1
ATOM 1142 O O . MET A 1 149 ? -2.064 3.141 -21.244 1.00 78.75 149 MET A O 1
ATOM 1146 N N . PRO A 1 150 ? -2.161 1.020 -20.493 1.00 75.94 150 PRO A N 1
ATOM 1147 C CA . PRO A 1 150 ? -2.304 0.437 -21.823 1.00 75.94 150 PRO A CA 1
ATOM 1148 C C . PRO A 1 150 ? -3.506 1.021 -22.575 1.00 75.94 150 PRO A C 1
ATOM 1150 O O . PRO A 1 150 ? -4.602 1.116 -22.029 1.00 75.94 150 PRO A O 1
ATOM 1153 N N . GLY A 1 151 ? -3.296 1.422 -23.829 1.00 81.12 151 GLY A N 1
ATOM 1154 C CA . GLY A 1 151 ? -4.337 2.016 -24.675 1.00 81.12 151 GLY A CA 1
ATOM 1155 C C . GLY A 1 151 ? -4.641 3.497 -24.411 1.00 81.12 151 GLY A C 1
ATOM 1156 O O . GLY A 1 151 ? -5.352 4.103 -25.209 1.00 81.12 151 GLY A O 1
ATOM 1157 N N . ALA A 1 152 ? -4.090 4.104 -23.355 1.00 84.19 152 ALA A N 1
ATOM 1158 C CA . ALA A 1 152 ? -4.204 5.539 -23.107 1.00 84.19 152 ALA A CA 1
ATOM 1159 C C . ALA A 1 152 ? -3.088 6.331 -23.809 1.00 84.19 152 ALA A C 1
ATOM 1161 O O . ALA A 1 152 ? -2.019 5.798 -24.117 1.00 84.19 152 ALA A O 1
ATOM 1162 N N . LEU A 1 153 ? -3.327 7.627 -24.037 1.00 85.88 153 LEU A N 1
ATOM 1163 C CA . LEU A 1 153 ? -2.288 8.535 -24.520 1.00 85.88 153 LEU A CA 1
ATOM 1164 C C . LEU A 1 153 ? -1.247 8.781 -23.425 1.00 85.88 153 LEU A C 1
ATOM 1166 O O . LEU A 1 153 ? -1.593 9.023 -22.267 1.00 85.88 153 LEU A O 1
ATOM 1170 N N . ALA A 1 154 ? 0.029 8.757 -23.812 1.00 82.94 154 ALA A N 1
ATOM 1171 C CA . ALA A 1 154 ? 1.110 9.181 -22.936 1.00 82.94 154 ALA A CA 1
ATOM 1172 C C . ALA A 1 154 ? 0.970 10.673 -22.606 1.00 82.94 154 ALA A C 1
ATOM 1174 O O . ALA A 1 154 ? 0.636 11.491 -23.466 1.00 82.94 154 ALA A O 1
ATOM 1175 N N . THR A 1 155 ? 1.254 11.035 -21.356 1.00 85.31 155 THR A N 1
ATOM 1176 C CA . THR A 1 155 ? 1.449 12.441 -20.991 1.00 85.31 155 THR A CA 1
ATOM 1177 C C . THR A 1 155 ? 2.770 12.942 -21.577 1.00 85.31 155 THR A C 1
ATOM 1179 O O . THR A 1 155 ? 3.668 12.145 -21.852 1.00 85.31 155 THR A O 1
ATOM 1182 N N . ALA A 1 156 ? 2.940 14.261 -21.700 1.00 85.12 156 ALA A N 1
ATOM 1183 C CA . ALA A 1 156 ? 4.185 14.845 -22.209 1.00 85.12 156 ALA A CA 1
ATOM 1184 C C . ALA A 1 156 ? 5.432 14.396 -21.416 1.00 85.12 156 ALA A C 1
ATOM 1186 O O . ALA A 1 156 ? 6.502 14.214 -21.988 1.00 85.12 156 ALA A O 1
ATOM 1187 N N . GLY A 1 157 ? 5.299 14.178 -20.101 1.00 80.81 157 GLY A N 1
ATOM 1188 C CA . GLY A 1 157 ? 6.394 13.659 -19.275 1.00 80.81 157 GLY A CA 1
ATOM 1189 C C . GLY A 1 157 ? 6.752 12.208 -19.607 1.00 80.81 157 GLY A C 1
ATOM 1190 O O . GLY A 1 157 ? 7.928 11.871 -19.705 1.00 80.81 157 GLY A O 1
ATOM 1191 N N . ILE A 1 158 ? 5.749 11.357 -19.838 1.00 82.12 158 ILE A N 1
ATOM 1192 C CA . ILE A 1 158 ? 5.970 9.961 -20.240 1.00 82.12 158 ILE A CA 1
ATOM 1193 C C . ILE A 1 158 ? 6.512 9.873 -21.671 1.00 82.12 158 ILE A C 1
ATOM 1195 O O . ILE A 1 158 ? 7.371 9.036 -21.932 1.00 82.12 158 ILE A O 1
ATOM 1199 N N . GLU A 1 159 ? 6.085 10.759 -22.577 1.00 82.50 159 GLU A N 1
ATOM 1200 C CA . GLU A 1 159 ? 6.653 10.860 -23.929 1.00 82.50 159 GLU A CA 1
ATOM 1201 C C . GLU A 1 159 ? 8.154 11.177 -23.876 1.00 82.50 159 GLU A C 1
ATOM 1203 O O . GLU A 1 159 ? 8.942 10.496 -24.524 1.00 82.50 159 GLU A O 1
ATOM 1208 N N . GLN A 1 160 ? 8.581 12.122 -23.032 1.00 79.00 160 GLN A N 1
ATOM 1209 C CA . GLN A 1 160 ? 10.007 12.433 -22.871 1.00 79.00 160 GLN A CA 1
ATOM 1210 C C . GLN A 1 160 ? 10.819 11.239 -22.359 1.00 79.00 160 GLN A C 1
ATOM 1212 O O . GLN A 1 160 ? 11.901 10.965 -22.876 1.00 79.00 160 GLN A O 1
ATOM 1217 N N . VAL A 1 161 ? 10.298 10.503 -21.373 1.00 74.38 161 VAL A N 1
ATOM 1218 C CA . VAL A 1 161 ? 10.966 9.302 -20.845 1.00 74.38 161 VAL A CA 1
ATOM 1219 C C . VAL A 1 161 ? 11.073 8.222 -21.924 1.00 74.38 161 VAL A C 1
ATOM 1221 O O . VAL A 1 161 ? 12.103 7.562 -22.024 1.00 74.38 161 VAL A O 1
ATOM 1224 N N . ALA A 1 162 ? 10.038 8.062 -22.750 1.00 75.12 162 ALA A N 1
ATOM 1225 C CA . ALA A 1 162 ? 10.000 7.054 -23.803 1.00 75.12 162 ALA A CA 1
ATOM 1226 C C . ALA A 1 162 ? 10.891 7.397 -25.009 1.00 75.12 162 ALA A C 1
ATOM 1228 O O . ALA A 1 162 ? 11.557 6.515 -25.542 1.00 75.12 162 ALA A O 1
ATOM 1229 N N . GLU A 1 163 ? 10.907 8.655 -25.454 1.00 73.88 163 GLU A N 1
ATOM 1230 C CA . GLU A 1 163 ? 11.542 9.038 -26.723 1.00 73.88 163 GLU A CA 1
ATOM 1231 C C . GLU A 1 163 ? 12.999 9.495 -26.562 1.00 73.88 163 GLU A C 1
ATOM 1233 O O . GLU A 1 163 ? 13.807 9.310 -27.471 1.00 73.88 163 GLU A O 1
ATOM 1238 N N . ILE A 1 164 ? 13.363 10.069 -25.412 1.00 64.81 164 ILE A N 1
ATOM 1239 C CA . ILE A 1 164 ? 14.701 10.647 -25.208 1.00 64.81 164 ILE A CA 1
ATOM 1240 C C . ILE A 1 164 ? 15.655 9.623 -24.573 1.00 64.81 164 ILE A C 1
ATOM 1242 O O . ILE A 1 164 ? 16.866 9.705 -24.776 1.00 64.81 164 ILE A O 1
ATOM 1246 N N . ALA A 1 165 ? 15.130 8.632 -23.842 1.00 54.00 165 ALA A N 1
ATOM 1247 C CA . ALA A 1 165 ? 15.939 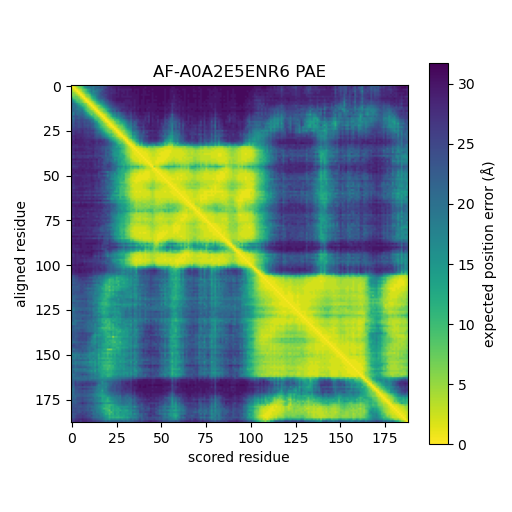7.730 -23.023 1.00 54.00 165 ALA A CA 1
ATOM 1248 C C . ALA A 1 165 ? 16.174 6.311 -23.600 1.00 54.00 165 ALA A C 1
ATOM 1250 O O . ALA A 1 165 ? 16.807 5.501 -22.923 1.00 54.00 165 ALA A O 1
ATOM 1251 N N . GLY A 1 166 ? 15.733 5.987 -24.829 1.00 43.22 166 GLY A N 1
ATOM 1252 C CA . GLY A 1 166 ? 16.091 4.713 -25.484 1.00 43.22 166 GLY A CA 1
ATOM 1253 C C . GLY A 1 166 ? 15.336 4.374 -26.784 1.00 43.22 166 GLY A C 1
ATOM 1254 O O . GLY A 1 166 ? 14.128 4.548 -26.877 1.00 43.22 166 GLY A O 1
ATOM 1255 N N . PHE A 1 167 ? 16.065 3.867 -27.792 1.00 40.53 167 PHE A N 1
ATOM 1256 C CA . PHE A 1 167 ? 15.604 3.563 -29.165 1.00 40.53 167 PHE A CA 1
ATOM 1257 C C . PHE A 1 167 ? 14.583 2.396 -29.282 1.00 40.53 167 PHE A C 1
ATOM 1259 O O . PHE A 1 167 ? 14.604 1.476 -28.464 1.00 40.53 167 PHE A O 1
ATOM 1266 N N . PRO A 1 168 ? 13.743 2.363 -30.345 1.00 43.22 168 PRO A N 1
ATOM 1267 C CA . PRO A 1 168 ? 12.645 1.404 -30.509 1.00 43.22 168 PRO A CA 1
ATOM 1268 C C . PRO A 1 168 ? 13.090 0.006 -30.977 1.00 43.22 168 PRO A C 1
ATOM 1270 O O . PRO A 1 168 ? 13.846 -0.141 -31.940 1.00 43.22 168 PRO A O 1
ATOM 1273 N N . PHE A 1 169 ? 12.532 -1.036 -30.354 1.00 41.72 169 PHE A N 1
ATOM 1274 C CA . PHE A 1 169 ? 12.535 -2.407 -30.873 1.00 41.72 169 PHE A CA 1
ATOM 1275 C C . PHE A 1 169 ? 11.401 -2.544 -31.907 1.00 41.72 169 PHE A C 1
ATOM 1277 O O . PHE A 1 169 ? 10.237 -2.335 -31.580 1.00 41.72 169 PHE A O 1
ATOM 1284 N N . ALA A 1 170 ? 11.724 -2.869 -33.163 1.00 40.06 170 ALA A N 1
ATOM 1285 C CA . ALA A 1 170 ? 10.773 -2.909 -34.286 1.00 40.06 170 ALA A CA 1
ATOM 1286 C C . ALA A 1 170 ? 10.524 -4.338 -34.819 1.00 40.06 170 ALA A C 1
ATOM 1288 O O . ALA A 1 170 ? 10.468 -4.556 -36.029 1.00 40.06 170 ALA A O 1
ATOM 1289 N N . GLY A 1 171 ? 10.414 -5.331 -33.930 1.00 40.16 171 GLY A N 1
ATOM 1290 C CA . GLY A 1 171 ? 10.172 -6.731 -34.300 1.00 40.16 171 GLY A CA 1
ATOM 1291 C C . GLY A 1 171 ? 8.732 -7.176 -34.033 1.00 40.16 171 GLY A C 1
ATOM 1292 O O . GLY A 1 171 ? 8.260 -7.086 -32.907 1.00 40.16 171 GLY A O 1
ATOM 1293 N N . SER A 1 172 ? 8.043 -7.709 -35.044 1.00 44.31 172 SER A N 1
ATOM 1294 C CA . SER A 1 172 ? 6.673 -8.247 -34.953 1.00 44.31 172 SER A CA 1
ATOM 1295 C C . SER A 1 172 ? 6.631 -9.709 -34.470 1.00 44.31 172 SER A C 1
ATOM 1297 O O . SER A 1 172 ? 6.028 -10.565 -35.118 1.00 44.31 172 SER A O 1
ATOM 1299 N N . GLY A 1 173 ? 7.317 -10.016 -33.367 1.00 48.69 173 GLY A N 1
ATOM 1300 C CA . GLY A 1 173 ? 7.360 -11.355 -32.763 1.00 48.69 173 GLY A CA 1
ATOM 1301 C C . GLY A 1 173 ? 6.975 -11.338 -31.280 1.00 48.69 173 GLY A C 1
ATOM 1302 O O . GLY A 1 173 ? 6.804 -10.256 -30.717 1.00 48.69 173 GLY A O 1
ATOM 1303 N N . PRO A 1 174 ? 6.847 -12.510 -30.627 1.00 50.78 174 PRO A N 1
ATOM 1304 C CA . PRO A 1 174 ? 6.689 -12.583 -29.178 1.00 50.78 174 PRO A CA 1
ATOM 1305 C C . PRO A 1 174 ? 7.867 -11.859 -28.524 1.00 50.78 174 PRO A C 1
ATOM 1307 O O . PRO A 1 174 ? 9.010 -12.292 -28.664 1.00 50.78 174 PRO A O 1
ATOM 1310 N N . VAL A 1 175 ? 7.601 -10.730 -27.868 1.00 53.66 175 VAL A N 1
ATOM 1311 C CA . VAL A 1 175 ? 8.626 -9.975 -27.145 1.00 53.66 175 VAL A CA 1
ATOM 1312 C C . VAL A 1 175 ? 8.888 -10.735 -25.846 1.00 53.66 175 VAL A C 1
ATOM 1314 O O . VAL A 1 175 ? 7.963 -10.862 -25.037 1.00 53.66 175 VAL A O 1
ATOM 1317 N N . PRO A 1 176 ? 10.094 -11.292 -25.634 1.00 55.94 176 PRO A N 1
ATOM 1318 C CA . PRO A 1 176 ? 10.416 -11.894 -24.354 1.00 55.94 176 PRO A CA 1
ATOM 1319 C C . PRO A 1 176 ? 10.306 -10.823 -23.258 1.00 55.94 176 PRO A C 1
ATOM 1321 O O . PRO A 1 176 ? 10.584 -9.647 -23.510 1.00 55.94 176 PRO A O 1
ATOM 1324 N N . PRO A 1 177 ? 9.894 -11.187 -22.034 1.00 62.47 177 PRO A N 1
ATOM 1325 C CA . PRO A 1 177 ? 9.888 -10.237 -20.933 1.00 62.47 177 PRO A CA 1
ATOM 1326 C C . PRO A 1 177 ? 11.303 -9.686 -20.748 1.00 62.47 177 PRO A C 1
ATOM 1328 O O . PRO A 1 177 ? 12.275 -10.442 -20.769 1.00 62.47 177 PRO A O 1
ATOM 1331 N N . LEU A 1 178 ? 11.411 -8.370 -20.567 1.00 67.88 178 LEU A N 1
ATOM 1332 C CA . LEU A 1 178 ? 12.692 -7.662 -20.457 1.00 67.88 178 LEU A CA 1
ATOM 1333 C C . LEU A 1 178 ? 13.299 -7.740 -19.046 1.00 67.88 178 LEU A C 1
ATOM 1335 O O . LEU A 1 178 ? 14.405 -7.254 -18.810 1.00 67.88 178 LEU A O 1
ATOM 1339 N N . GLY A 1 179 ? 12.584 -8.369 -18.110 1.00 70.25 179 GLY A N 1
ATOM 1340 C CA . GLY A 1 179 ? 12.989 -8.535 -16.725 1.00 70.25 179 GLY A CA 1
ATOM 1341 C C . GLY A 1 179 ? 11.808 -8.673 -15.768 1.00 70.25 179 GLY A C 1
ATOM 1342 O O . GLY A 1 179 ? 10.653 -8.770 -16.184 1.00 70.25 179 GLY A O 1
ATOM 1343 N N . THR A 1 180 ? 12.116 -8.659 -14.475 1.00 74.31 180 THR A N 1
ATOM 1344 C CA . THR A 1 180 ? 11.147 -8.730 -13.372 1.00 74.31 180 THR A CA 1
ATOM 1345 C C . THR A 1 180 ? 11.473 -7.684 -12.315 1.00 74.31 180 THR A C 1
ATOM 1347 O O . THR A 1 180 ? 12.644 -7.506 -11.975 1.00 74.31 180 THR A O 1
ATOM 1350 N N . ALA A 1 181 ? 10.452 -7.038 -11.755 1.00 77.69 181 ALA A N 1
ATOM 1351 C CA . ALA A 1 181 ? 10.591 -6.193 -10.575 1.00 77.69 181 ALA A CA 1
ATOM 1352 C C . ALA A 1 181 ? 10.122 -6.956 -9.330 1.00 77.69 181 ALA A C 1
ATOM 1354 O O . ALA A 1 181 ? 9.050 -7.562 -9.341 1.00 77.69 181 ALA A O 1
ATOM 1355 N N . THR A 1 182 ? 10.911 -6.920 -8.261 1.00 78.00 182 THR A N 1
ATOM 1356 C CA . THR A 1 182 ? 10.536 -7.475 -6.956 1.00 78.00 182 THR A CA 1
ATOM 1357 C C . THR A 1 182 ? 10.475 -6.370 -5.917 1.00 78.00 182 THR A C 1
ATOM 1359 O O . THR A 1 182 ? 11.374 -5.530 -5.851 1.00 78.00 182 THR A O 1
ATOM 1362 N N . PHE A 1 183 ? 9.440 -6.414 -5.083 1.00 78.62 183 PHE A N 1
ATOM 1363 C CA . PHE A 1 183 ? 9.261 -5.525 -3.943 1.00 78.62 183 PHE A CA 1
ATOM 1364 C C . PHE A 1 183 ? 9.540 -6.305 -2.669 1.00 78.62 183 PHE A C 1
ATOM 1366 O O . PHE A 1 183 ? 8.933 -7.349 -2.431 1.00 78.62 183 PHE A O 1
ATOM 1373 N N . ARG A 1 184 ? 10.448 -5.795 -1.846 1.00 81.88 184 ARG A N 1
ATOM 1374 C CA . ARG A 1 184 ? 10.798 -6.388 -0.558 1.00 81.88 184 ARG A CA 1
ATOM 1375 C C . ARG A 1 184 ? 10.545 -5.362 0.530 1.00 81.88 184 ARG A C 1
ATOM 1377 O O . ARG A 1 184 ? 11.122 -4.284 0.478 1.00 81.88 184 ARG A O 1
ATOM 1384 N N . ARG A 1 185 ? 9.685 -5.671 1.500 1.00 79.62 185 ARG A N 1
ATOM 1385 C CA . ARG A 1 185 ? 9.494 -4.816 2.681 1.00 79.62 185 ARG A CA 1
ATOM 1386 C C . ARG A 1 185 ? 10.807 -4.763 3.479 1.00 79.62 185 ARG A C 1
ATOM 1388 O O . ARG A 1 185 ? 11.472 -5.793 3.601 1.00 79.62 185 ARG A O 1
ATOM 1395 N N . ILE A 1 186 ? 11.215 -3.578 3.935 1.00 82.94 186 ILE A N 1
ATOM 1396 C CA . ILE A 1 186 ? 12.514 -3.341 4.600 1.00 82.94 186 ILE A CA 1
ATOM 1397 C C . ILE A 1 186 ? 12.410 -2.647 5.962 1.00 82.94 186 ILE A C 1
ATOM 1399 O O . ILE A 1 186 ? 13.439 -2.333 6.557 1.00 82.94 186 ILE A O 1
ATOM 1403 N N . ASP A 1 187 ? 11.205 -2.384 6.454 1.00 78.62 187 ASP A N 1
ATOM 1404 C CA . ASP A 1 187 ? 10.989 -2.054 7.862 1.00 78.62 187 ASP A CA 1
ATOM 1405 C C . ASP A 1 187 ? 10.689 -3.313 8.693 1.00 78.62 187 ASP A C 1
ATOM 1407 O O . ASP A 1 187 ? 10.243 -4.329 8.155 1.00 78.62 187 ASP A O 1
ATOM 1411 N N . ASN A 1 188 ? 11.040 -3.236 9.984 1.00 53.88 188 ASN A N 1
ATOM 1412 C CA . ASN A 1 188 ? 10.920 -4.309 10.981 1.00 53.88 188 ASN A CA 1
ATOM 1413 C C . ASN A 1 188 ? 9.502 -4.427 11.533 1.00 53.88 188 ASN A C 1
ATOM 1415 O O . ASN A 1 188 ? 8.906 -3.361 11.807 1.00 53.88 188 ASN A O 1
#

pLDDT: mean 71.22, std 19.86, range [25.22, 95.44]

Solvent-accessible surface area (backbone atoms only — not comparable to full-atom values): 12631 Å² total; per-residue (Å²): 142,84,83,91,79,96,75,92,74,97,69,85,77,73,84,72,90,69,92,74,71,77,52,78,54,63,78,70,69,78,62,94,80,62,48,69,63,39,81,75,44,78,47,78,55,98,56,34,36,36,42,31,46,46,58,45,43,43,34,30,39,41,36,32,37,73,48,96,90,52,86,73,76,45,62,65,70,72,71,34,78,67,56,61,47,81,45,76,56,92,61,100,55,74,48,76,49,78,42,54,64,60,68,49,81,76,84,77,48,68,47,76,48,78,47,73,50,71,40,61,84,76,42,58,79,85,54,62,88,85,74,73,77,53,84,88,66,75,62,82,56,61,92,91,62,74,95,74,56,93,95,53,78,74,50,76,70,54,45,48,58,54,69,75,45,52,85,86,87,88,71,101,61,90,75,72,76,55,50,52,73,48,80,41,79,71,66,133

Secondary structure (DSSP, 8-state):
-----------------------------S-TTPPPPEEEEEEEETTEEEEEEE-S-SPEE-EEES-SSSS--EESSS-BSSS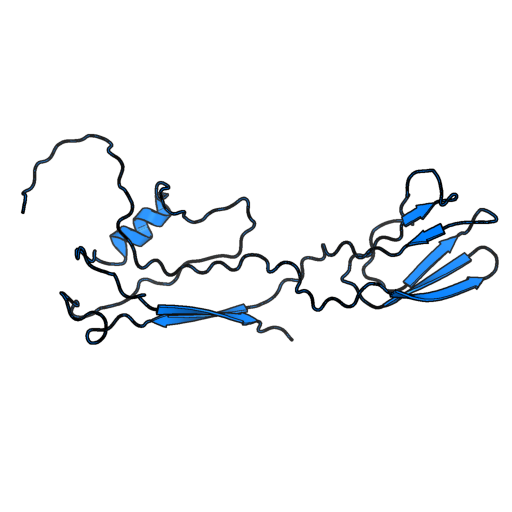EEEEE--SS--EE--EE---S-----EEEEEEE--STTTS-TTPPTT--PPPP------TT--S--TTSPPPHHHHHHHHHS-PPP---S-----EEEEEEE---

Nearest PDB structures (foldseek):
  1tfh-assembly1_A  TM=7.420E-01  e=1.295E+00  Homo sapiens
  8uud-assembly1_T  TM=5.940E-01  e=3.170E-01  Homo sapiens
  1tfh-assembly2_B  TM=6.691E-01  e=8.102E-01  Homo sapiens
  8cn9-assembly3_O  TM=6.315E-01  e=9.110E-01  Homo sapiens
  3i85-assembly2_B  TM=4.038E-01  e=9.110E-01  Homo sapiens

Foldseek 3Di:
DDDDDDDDDDDDPADDDDPQPDDEPAPPLPDPPWDPKDFPDWDDDDQKIKTFIDTAADQKWKWKDQDPVDDDTDTPDDTHRDRMDIDGRPDPGMDIDIDHPNPPPPDWDKDKDWDFPDDCVLVVPPRDDPDDFFPHDDDYDYPVDDCDDRPDDHDPVRVCNRPVTDDDDDDPDPDPPRTDMDIDTDDD

Radius of gyration: 27.98 Å; Cα contacts (8 Å, |Δi|>4): 241; chains: 1; bounding box: 58×31×87 Å